Protein AF-A0A8K0HEP2-F1 (afdb_monomer)

Foldseek 3Di:
DDDDDPPPPPDPDDDPVLLVQLLVQLLVLLQVQQLVLLLVCLVDPVSVVPWVVQLLVDLAFAQCSLVRTHVVCCCRNPVVSLVVSCVRSVDDPVSSVVNVVVQSVQSRQLRHQAPDVPDVLVVQAVQGVLLVSCCSPPVNVQASRGDDGYSVVRVVVVRHFDWDWDADPVGGTDIDTPDDDDDDDDDDDDDDDDPVLLVQLLVLLVVQLVVQLVVLVVVCVVDPVSVVPWVVQLVVPPAQALCSLVRTHVVSCCRRPVVSLVRSCVVSVHDPVSSVVNVVVVSVVSSVVRHDD

Structure (mmCIF, N/CA/C/O backbone):
data_AF-A0A8K0HEP2-F1
#
_entry.id   AF-A0A8K0HEP2-F1
#
loop_
_atom_site.group_PDB
_atom_site.id
_atom_site.type_symbol
_atom_site.label_atom_id
_atom_site.label_alt_id
_atom_site.label_comp_id
_atom_site.label_asym_id
_atom_site.label_entity_id
_atom_site.label_seq_id
_atom_site.pdbx_PDB_ins_code
_atom_site.Cartn_x
_atom_site.Cartn_y
_atom_site.Cartn_z
_atom_site.occupancy
_atom_site.B_iso_or_equiv
_atom_site.auth_seq_id
_atom_site.auth_comp_id
_atom_site.auth_asym_id
_atom_site.auth_atom_id
_atom_site.pdbx_PDB_model_num
ATOM 1 N N . MET A 1 1 ? -12.379 -7.341 46.029 1.00 44.91 1 MET A N 1
ATOM 2 C CA . MET A 1 1 ? -13.443 -8.068 45.300 1.00 44.91 1 MET A CA 1
ATOM 3 C C . MET A 1 1 ? -14.267 -7.040 44.536 1.00 44.91 1 MET A C 1
ATOM 5 O O . MET A 1 1 ? -14.683 -6.076 45.160 1.00 44.91 1 MET A O 1
ATOM 9 N N . GLY A 1 2 ? -14.431 -7.232 43.218 1.00 49.44 2 GLY A N 1
ATOM 10 C CA . GLY A 1 2 ? -15.043 -6.290 42.257 1.00 49.44 2 GLY A CA 1
ATOM 11 C C . GLY A 1 2 ? -14.043 -5.215 41.803 1.00 49.44 2 GLY A C 1
ATOM 12 O O . GLY A 1 2 ? -13.488 -4.532 42.648 1.00 49.44 2 GLY A O 1
ATOM 13 N N . THR A 1 3 ? -13.694 -5.039 40.527 1.00 42.75 3 THR A N 1
ATOM 14 C CA . THR A 1 3 ? -14.544 -5.050 39.331 1.00 42.75 3 THR A CA 1
ATOM 15 C C . THR A 1 3 ? -13.796 -5.626 38.115 1.00 42.75 3 THR A C 1
ATOM 17 O O . THR A 1 3 ? -12.888 -5.007 37.560 1.00 42.75 3 THR A O 1
ATOM 20 N N . GLY A 1 4 ? -14.191 -6.826 37.678 1.00 39.69 4 GLY A N 1
ATOM 21 C CA . GLY A 1 4 ? -13.931 -7.268 36.309 1.00 39.69 4 GLY A CA 1
ATOM 22 C C . GLY A 1 4 ? -14.764 -6.387 35.386 1.00 39.69 4 GLY A C 1
ATOM 23 O O . GLY A 1 4 ? -15.979 -6.329 35.534 1.00 39.69 4 GLY A O 1
ATOM 24 N N . ARG A 1 5 ? -14.114 -5.610 34.520 1.00 47.53 5 ARG A N 1
ATOM 25 C CA . ARG A 1 5 ? -14.810 -4.887 33.456 1.00 47.53 5 ARG A CA 1
ATOM 26 C C . ARG A 1 5 ? -15.070 -5.878 32.333 1.00 47.53 5 ARG A C 1
ATOM 28 O O . ARG A 1 5 ? -14.134 -6.279 31.646 1.00 47.53 5 ARG A O 1
ATOM 35 N N . ASP A 1 6 ? -16.335 -6.250 32.209 1.00 43.41 6 ASP A N 1
ATOM 36 C CA . ASP A 1 6 ? -16.915 -7.019 31.118 1.00 43.41 6 ASP A CA 1
ATOM 37 C C . ASP A 1 6 ? -16.569 -6.352 29.775 1.00 43.41 6 ASP A C 1
ATOM 39 O O . ASP A 1 6 ? -17.123 -5.317 29.409 1.00 43.41 6 ASP A O 1
ATOM 43 N N . TRP A 1 7 ? -15.592 -6.906 29.055 1.00 47.59 7 TRP A N 1
ATOM 44 C CA . TRP A 1 7 ? -15.301 -6.551 27.659 1.00 47.59 7 TRP A CA 1
ATOM 45 C C . TRP A 1 7 ? -15.924 -7.544 26.674 1.00 47.59 7 TRP A C 1
ATOM 47 O O . TRP A 1 7 ? -15.729 -7.424 25.464 1.00 47.59 7 TRP A O 1
ATOM 57 N N . GLU A 1 8 ? -16.732 -8.486 27.160 1.00 45.59 8 GLU A N 1
ATOM 58 C CA . GLU A 1 8 ? -17.668 -9.199 26.305 1.00 45.59 8 GLU A CA 1
ATOM 59 C C . GLU A 1 8 ? -18.686 -8.190 25.772 1.00 45.59 8 GLU A C 1
ATOM 61 O O . GLU A 1 8 ? -19.614 -7.767 26.457 1.00 45.59 8 GLU A O 1
ATOM 66 N N . GLN A 1 9 ? -18.484 -7.761 24.525 1.00 50.88 9 GLN A N 1
ATOM 67 C CA . GLN A 1 9 ? -19.507 -7.078 23.747 1.00 50.88 9 GLN A CA 1
ATOM 68 C C . GLN A 1 9 ? -20.706 -8.029 23.608 1.00 50.88 9 GLN A C 1
ATOM 70 O O . GLN A 1 9 ? -20.781 -8.825 22.678 1.00 50.88 9 GLN A O 1
ATOM 75 N N . THR A 1 10 ? -21.660 -7.932 24.533 1.00 47.34 10 THR A N 1
ATOM 76 C CA . THR A 1 10 ? -22.940 -8.661 24.560 1.00 47.34 10 THR A CA 1
ATOM 77 C C . THR A 1 10 ? -23.966 -8.085 23.572 1.00 47.34 10 THR A C 1
ATOM 79 O O . THR A 1 10 ? -25.175 -8.145 23.788 1.00 47.34 10 THR A O 1
ATOM 82 N N . GLY A 1 11 ? -23.494 -7.510 22.462 1.00 61.06 11 GLY A N 1
ATOM 83 C CA . GLY A 1 11 ? -24.345 -7.067 21.364 1.00 61.06 11 GLY A CA 1
ATOM 84 C C . GLY A 1 11 ? -24.719 -8.239 20.449 1.00 61.06 11 GLY A C 1
ATOM 85 O O . GLY A 1 11 ? -23.929 -9.177 20.301 1.00 61.06 11 GLY A O 1
ATOM 86 N N . PRO A 1 12 ? -25.898 -8.219 19.803 1.00 66.06 12 PRO A N 1
ATOM 87 C CA . PRO A 1 12 ? -26.220 -9.211 18.787 1.00 66.06 12 PRO A CA 1
ATOM 88 C C . PRO A 1 12 ? -25.148 -9.187 17.691 1.00 66.06 12 PRO A C 1
ATOM 90 O O . PRO A 1 12 ? -24.799 -8.122 17.178 1.00 66.06 12 PRO A O 1
ATOM 93 N N . LYS A 1 13 ? -24.618 -10.368 17.336 1.00 70.81 13 LYS A N 1
ATOM 94 C CA . LYS A 1 13 ? -23.671 -10.503 16.222 1.00 70.81 13 LYS A CA 1
ATOM 95 C C . LYS A 1 13 ? -24.290 -9.852 14.978 1.00 70.81 13 LYS A C 1
ATOM 97 O O . LYS A 1 13 ? -25.454 -10.145 14.682 1.00 70.81 13 LYS A O 1
ATOM 102 N N . PRO A 1 14 ? -23.557 -8.983 14.259 1.00 77.19 14 PRO A N 1
ATOM 103 C CA . PRO A 1 14 ? -24.098 -8.343 13.072 1.00 77.19 14 PRO A CA 1
ATOM 104 C C . PRO A 1 14 ? -24.527 -9.423 12.082 1.00 77.19 14 PRO A C 1
ATOM 106 O O . PRO A 1 14 ? -23.829 -10.421 11.885 1.00 77.19 14 PRO A O 1
ATOM 109 N N . SER A 1 15 ? -25.704 -9.244 11.484 1.00 90.19 15 SER A N 1
ATOM 110 C CA . SER A 1 15 ? -26.181 -10.191 10.479 1.00 90.19 15 SER A CA 1
ATOM 111 C C . SER A 1 15 ? -25.197 -10.246 9.307 1.00 90.19 15 SER A C 1
ATOM 113 O O . SER A 1 15 ? -24.557 -9.247 8.971 1.00 90.19 15 SER A O 1
ATOM 115 N N . LEU A 1 16 ? -25.102 -11.402 8.644 1.00 89.19 16 LEU A N 1
ATOM 116 C CA . LEU A 1 16 ? -24.233 -11.562 7.471 1.00 89.19 16 LEU A CA 1
ATOM 117 C C . LEU A 1 16 ? -24.542 -10.537 6.370 1.00 89.19 16 LEU A C 1
ATOM 119 O O . LEU A 1 16 ? -23.637 -10.113 5.663 1.00 89.19 16 LEU A O 1
ATOM 123 N N . ILE A 1 17 ? -25.800 -10.101 6.261 1.00 91.31 17 ILE A N 1
ATOM 124 C CA . ILE A 1 17 ? -26.225 -9.067 5.312 1.00 91.31 17 ILE A CA 1
ATOM 125 C C . ILE A 1 17 ? -25.608 -7.714 5.674 1.00 91.31 17 ILE A C 1
ATOM 127 O O . ILE A 1 17 ? -25.083 -7.036 4.796 1.00 91.31 17 ILE A O 1
ATOM 131 N N . VAL A 1 18 ? -25.623 -7.334 6.956 1.00 91.06 18 VAL A N 1
ATOM 132 C CA . VAL A 1 18 ? -24.988 -6.090 7.420 1.00 91.06 18 VAL A CA 1
ATOM 133 C C . VAL A 1 18 ? -23.491 -6.135 7.137 1.00 91.06 18 VAL A C 1
ATOM 135 O O . VAL A 1 18 ? -22.968 -5.207 6.532 1.00 91.06 18 VAL A O 1
ATOM 138 N N . VAL A 1 19 ? -22.817 -7.238 7.473 1.00 90.12 19 VAL A N 1
ATOM 139 C CA . VAL A 1 19 ? -21.382 -7.404 7.186 1.00 90.12 19 VAL A CA 1
ATOM 140 C C . VAL A 1 19 ? -21.102 -7.322 5.682 1.00 90.12 19 VAL A C 1
ATOM 142 O O . VAL A 1 19 ? -20.165 -6.642 5.271 1.00 90.12 19 VAL A O 1
ATOM 145 N N . ALA A 1 20 ? -21.927 -7.952 4.843 1.00 88.81 20 ALA A N 1
ATOM 146 C CA . ALA A 1 20 ? -21.781 -7.887 3.391 1.00 88.81 20 ALA A CA 1
ATOM 147 C C . ALA A 1 20 ? -21.954 -6.457 2.852 1.00 88.81 20 ALA A C 1
ATOM 149 O O . ALA A 1 20 ? -21.155 -6.016 2.027 1.00 88.81 20 ALA A O 1
ATOM 150 N N . ILE A 1 21 ? -22.948 -5.710 3.344 1.00 92.50 21 ILE A N 1
ATOM 151 C CA . ILE A 1 21 ? -23.149 -4.299 2.985 1.00 92.50 21 ILE A CA 1
ATOM 152 C C . ILE A 1 21 ? -21.937 -3.469 3.412 1.00 92.50 21 ILE A C 1
ATOM 154 O O . ILE A 1 21 ? -21.425 -2.697 2.608 1.00 92.50 21 ILE A O 1
ATOM 158 N N . GLN A 1 22 ? -21.431 -3.662 4.633 1.00 92.44 22 GLN A N 1
ATOM 159 C CA . GLN A 1 22 ? -20.239 -2.969 5.126 1.00 92.44 22 GLN A CA 1
ATOM 160 C C . GLN A 1 22 ? -19.020 -3.246 4.239 1.00 92.44 22 GLN A C 1
ATOM 162 O O . GLN A 1 22 ? -18.321 -2.302 3.874 1.00 92.44 22 GLN A O 1
ATOM 167 N N . PHE A 1 23 ? -18.814 -4.505 3.830 1.00 90.44 23 PHE A N 1
ATOM 168 C CA . PHE A 1 23 ? -17.766 -4.921 2.889 1.00 90.44 23 PHE A CA 1
ATOM 169 C C . PHE A 1 23 ? -17.897 -4.227 1.529 1.00 90.44 23 PHE A C 1
ATOM 171 O O . PHE A 1 23 ? -16.920 -3.700 1.001 1.00 90.44 23 PHE A O 1
ATOM 178 N N . VAL A 1 24 ? -19.102 -4.179 0.960 1.00 91.56 24 VAL A N 1
ATOM 179 C CA . VAL A 1 24 ? -19.332 -3.479 -0.311 1.00 91.56 24 VAL A CA 1
ATOM 180 C C . VAL A 1 24 ? -19.076 -1.980 -0.155 1.00 91.5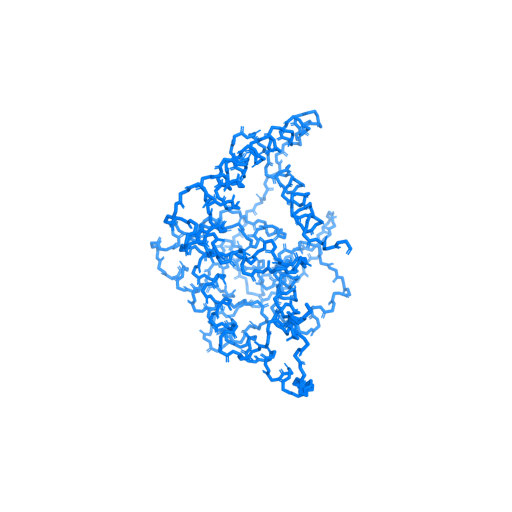6 24 VAL A C 1
ATOM 182 O O . VAL A 1 24 ? -18.378 -1.393 -0.981 1.00 91.56 24 VAL A O 1
ATOM 185 N N . THR A 1 25 ? -19.570 -1.362 0.918 1.00 92.75 25 THR A N 1
ATOM 186 C CA . THR A 1 25 ? -19.382 0.068 1.190 1.00 92.75 25 THR A CA 1
ATOM 187 C C . THR A 1 25 ? -17.904 0.423 1.296 1.00 92.75 25 THR A C 1
ATOM 189 O O . THR A 1 25 ? -17.445 1.324 0.594 1.00 92.75 25 THR A O 1
ATOM 192 N N . VAL A 1 26 ? -17.129 -0.304 2.106 1.00 91.88 26 VAL A N 1
ATOM 193 C CA . VAL A 1 26 ? -15.691 -0.037 2.253 1.00 91.88 26 VAL A CA 1
ATOM 194 C C . VAL A 1 26 ? -14.937 -0.252 0.941 1.00 91.88 26 VAL A C 1
ATOM 196 O O . VAL A 1 26 ? -14.075 0.559 0.610 1.00 91.88 26 VAL A O 1
ATOM 199 N N . MET A 1 27 ? -15.290 -1.276 0.149 1.00 92.81 27 MET A N 1
ATOM 200 C CA . MET A 1 27 ? -14.670 -1.497 -1.157 1.00 92.81 27 MET A CA 1
ATOM 201 C C . MET A 1 27 ? -14.934 -0.303 -2.064 1.00 92.81 27 MET A C 1
ATOM 203 O O . MET A 1 27 ? -13.997 0.209 -2.661 1.00 92.81 27 MET A O 1
ATOM 207 N N . MET A 1 28 ? -16.178 0.176 -2.133 1.00 94.12 28 MET A N 1
ATOM 208 C CA . MET A 1 28 ? -16.570 1.293 -2.994 1.00 94.12 28 MET A CA 1
ATOM 209 C C . MET A 1 28 ? -15.932 2.618 -2.572 1.00 94.12 28 MET A C 1
ATOM 211 O O . MET A 1 28 ? -15.430 3.348 -3.432 1.00 94.12 28 MET A O 1
ATOM 215 N N . VAL A 1 29 ? -15.911 2.928 -1.272 1.00 94.81 29 VAL A N 1
ATOM 216 C CA . VAL A 1 29 ? -15.270 4.145 -0.749 1.00 94.81 29 VAL A CA 1
ATOM 217 C C . VAL A 1 29 ? -13.769 4.105 -1.022 1.00 94.81 29 VAL A C 1
ATOM 219 O O . VAL A 1 29 ? -13.236 5.055 -1.603 1.00 94.81 29 VAL A O 1
ATOM 222 N N . LEU A 1 30 ? -13.106 2.989 -0.704 1.00 92.56 30 LEU A N 1
ATOM 223 C CA . LEU A 1 30 ? -11.668 2.845 -0.905 1.00 92.56 30 LEU A CA 1
ATOM 224 C C . LEU A 1 30 ? -11.311 2.928 -2.390 1.00 92.56 30 LEU A C 1
ATOM 226 O O . LEU A 1 30 ? -10.440 3.714 -2.751 1.00 92.56 30 LEU A O 1
ATOM 230 N N . ASN A 1 31 ? -12.025 2.211 -3.269 1.00 93.69 31 ASN A N 1
ATOM 231 C CA . ASN A 1 31 ? -11.793 2.265 -4.718 1.00 93.69 31 ASN A CA 1
ATOM 232 C C . ASN A 1 31 ? -11.964 3.677 -5.285 1.00 93.69 31 ASN A C 1
ATOM 234 O O . ASN A 1 31 ? -11.264 4.061 -6.222 1.00 93.69 31 ASN A O 1
ATOM 238 N N . THR A 1 32 ? -12.923 4.432 -4.749 1.00 95.38 32 THR A N 1
ATOM 239 C CA . THR A 1 32 ? -13.193 5.809 -5.169 1.00 95.38 32 THR A CA 1
ATOM 240 C C . THR A 1 32 ? -12.067 6.735 -4.739 1.00 95.38 32 THR A C 1
ATOM 242 O O . THR A 1 32 ? -11.498 7.429 -5.582 1.00 95.38 32 THR A O 1
ATOM 245 N N . TRP A 1 33 ? -11.690 6.703 -3.459 1.00 96.38 33 TRP A N 1
ATOM 246 C CA . TRP A 1 33 ? -10.596 7.518 -2.936 1.00 96.38 33 TRP A CA 1
ATOM 247 C C . TRP A 1 33 ? -9.284 7.251 -3.677 1.00 96.38 33 TRP A C 1
ATOM 249 O O . TRP A 1 33 ? -8.649 8.171 -4.197 1.00 96.38 33 TRP A O 1
ATOM 259 N N . GLN A 1 34 ? -8.925 5.972 -3.779 1.00 93.94 34 GLN A N 1
ATOM 260 C CA . GLN A 1 34 ? -7.721 5.493 -4.446 1.00 93.94 34 GLN A CA 1
ATOM 261 C C . GLN A 1 34 ? -7.663 5.961 -5.897 1.00 93.94 34 GLN A C 1
ATOM 263 O O . GLN A 1 34 ? -6.671 6.561 -6.295 1.00 93.94 34 GLN A O 1
ATOM 268 N N . TYR A 1 35 ? -8.739 5.780 -6.672 1.00 96.12 35 TYR A N 1
ATOM 269 C CA . TYR A 1 35 ? -8.772 6.206 -8.071 1.00 96.12 35 TYR A CA 1
ATOM 270 C C . TYR A 1 35 ? -8.501 7.707 -8.232 1.00 96.12 35 TYR A C 1
ATOM 272 O O . TYR A 1 35 ? -7.638 8.107 -9.018 1.00 96.12 35 TYR A O 1
ATOM 280 N N . PHE A 1 36 ? -9.234 8.555 -7.503 1.00 97.06 36 PHE A N 1
ATOM 281 C CA . PHE A 1 36 ? -9.127 10.003 -7.683 1.00 97.06 36 PHE A CA 1
ATOM 282 C C . PHE A 1 36 ? -7.783 10.539 -7.198 1.00 97.06 36 PHE A C 1
ATOM 284 O O . PHE A 1 36 ? -7.185 11.373 -7.884 1.00 97.06 36 PHE A O 1
ATOM 291 N N . MET A 1 37 ? -7.277 10.037 -6.070 1.00 96.44 37 MET A N 1
ATOM 292 C CA . MET A 1 37 ? -5.966 10.434 -5.566 1.00 96.44 37 MET A CA 1
ATOM 293 C C . MET A 1 37 ? -4.835 9.959 -6.473 1.00 96.44 37 MET A C 1
ATOM 295 O O . MET A 1 37 ? -3.961 10.753 -6.820 1.00 96.44 37 MET A O 1
ATOM 299 N N . HIS A 1 38 ? -4.887 8.711 -6.930 1.00 95.19 38 HIS A N 1
ATOM 300 C CA . HIS A 1 38 ? -3.899 8.155 -7.846 1.00 95.19 38 HIS A CA 1
ATOM 301 C C . HIS A 1 38 ? -3.867 8.937 -9.166 1.00 95.19 38 HIS A C 1
ATOM 303 O O . HIS A 1 38 ? -2.818 9.420 -9.604 1.00 95.19 38 HIS A O 1
ATOM 309 N N . ARG A 1 39 ? -5.040 9.204 -9.752 1.00 94.94 39 ARG A N 1
ATOM 310 C CA . ARG A 1 39 ? -5.154 10.038 -10.954 1.00 94.94 39 ARG A CA 1
ATOM 311 C C . ARG A 1 39 ? -4.650 11.462 -10.720 1.00 94.94 39 ARG A C 1
ATOM 313 O O . ARG A 1 39 ? -4.006 12.027 -11.604 1.00 94.94 39 ARG A O 1
ATOM 320 N N . LEU A 1 40 ? -4.917 12.062 -9.559 1.00 95.88 40 LEU A N 1
ATOM 321 C CA . LEU A 1 40 ? -4.433 13.402 -9.215 1.00 95.88 40 LEU A CA 1
ATOM 322 C C . LEU A 1 40 ? -2.900 13.455 -9.163 1.00 95.88 40 LEU A C 1
ATOM 324 O O . LEU A 1 40 ? -2.304 14.384 -9.722 1.00 95.88 40 LEU A O 1
ATOM 328 N N . LEU A 1 41 ? -2.275 12.456 -8.535 1.00 94.88 41 LEU A N 1
ATOM 329 C CA . LEU A 1 41 ? -0.822 12.334 -8.435 1.00 94.88 41 LEU A CA 1
ATOM 330 C C . LEU A 1 41 ? -0.157 12.228 -9.810 1.00 94.88 41 LEU A C 1
ATOM 332 O O . LEU A 1 41 ? 0.869 12.866 -10.034 1.00 94.88 41 LEU A O 1
ATOM 336 N N . HIS A 1 42 ? -0.770 11.513 -10.753 1.00 93.69 42 HIS A N 1
ATOM 337 C CA . HIS A 1 42 ? -0.309 11.475 -12.143 1.00 93.69 42 HIS A CA 1
ATOM 338 C C . HIS A 1 42 ? -0.580 12.760 -12.921 1.00 93.69 42 HIS A C 1
ATOM 340 O O . HIS A 1 42 ? 0.245 13.203 -13.722 1.00 93.69 42 HIS A O 1
ATOM 346 N N . HIS A 1 43 ? -1.751 13.361 -12.724 1.00 92.62 43 HIS A N 1
ATOM 347 C CA . HIS A 1 43 ? -2.196 14.485 -13.538 1.00 92.62 43 HIS A CA 1
ATOM 348 C C . HIS A 1 43 ? -1.417 15.770 -13.228 1.00 92.62 43 HIS A C 1
ATOM 350 O O . HIS A 1 43 ? -1.107 16.557 -14.128 1.00 92.62 43 HIS A O 1
ATOM 356 N N . LYS A 1 44 ? -1.068 16.006 -11.958 1.00 94.69 44 LYS A N 1
ATOM 357 C CA . LYS A 1 44 ? -0.286 17.180 -11.556 1.00 94.69 44 LYS A CA 1
ATOM 358 C C . LYS A 1 44 ? 1.206 16.874 -11.646 1.00 94.69 44 LYS A C 1
ATOM 360 O O . LYS A 1 44 ? 1.754 16.170 -10.807 1.00 94.69 44 LYS A O 1
ATOM 365 N N . LYS A 1 45 ? 1.895 17.513 -12.602 1.00 91.44 45 LYS A N 1
ATOM 366 C CA . LYS A 1 45 ? 3.350 17.359 -12.825 1.00 91.44 45 LYS A CA 1
ATOM 367 C C . LYS A 1 45 ? 4.187 17.477 -11.547 1.00 91.44 45 LYS A C 1
ATOM 369 O O . LYS A 1 45 ? 5.172 16.761 -11.409 1.00 91.44 45 LYS A O 1
ATOM 374 N N . PHE A 1 46 ? 3.821 18.388 -10.645 1.00 96.25 46 PHE A N 1
ATOM 375 C CA . PHE A 1 46 ? 4.517 18.564 -9.372 1.00 96.25 46 PHE A CA 1
ATOM 376 C C . PHE A 1 46 ? 4.392 17.326 -8.476 1.00 96.25 46 PHE A C 1
ATOM 378 O O . PHE A 1 46 ? 5.412 16.820 -8.015 1.00 96.25 46 PHE A O 1
ATOM 385 N N . LEU A 1 47 ? 3.170 16.819 -8.288 1.00 95.31 47 LEU A N 1
ATOM 386 C CA . LEU A 1 47 ? 2.903 15.638 -7.468 1.00 95.31 47 LEU A CA 1
ATOM 387 C C . LEU A 1 47 ? 3.555 14.396 -8.075 1.00 95.31 47 LEU A C 1
ATOM 389 O O . LEU A 1 47 ? 4.217 13.649 -7.363 1.00 95.31 47 LEU A O 1
ATOM 393 N N . TYR A 1 48 ? 3.478 14.234 -9.397 1.00 93.25 48 TYR A N 1
ATOM 394 C CA . TYR A 1 48 ? 4.161 13.134 -10.065 1.00 93.25 48 TYR A CA 1
ATOM 395 C C . TYR A 1 48 ? 5.669 13.192 -9.815 1.00 93.25 48 TYR A C 1
ATOM 397 O O . TYR A 1 48 ? 6.239 12.260 -9.269 1.00 93.25 48 TYR A O 1
ATOM 405 N N . LYS A 1 49 ? 6.332 14.305 -10.149 1.00 92.38 49 LYS A N 1
ATOM 406 C CA . LYS A 1 49 ? 7.800 14.389 -10.086 1.00 92.38 49 LYS A CA 1
ATOM 407 C C . LYS A 1 49 ? 8.378 14.226 -8.678 1.00 92.38 49 LYS A C 1
ATOM 409 O O . LYS A 1 49 ? 9.483 13.710 -8.558 1.00 92.38 49 LYS A O 1
ATOM 414 N N . HIS A 1 50 ? 7.669 14.679 -7.644 1.00 93.19 50 HIS A N 1
ATOM 415 C CA . HIS A 1 50 ? 8.216 14.746 -6.283 1.00 93.19 50 HIS A CA 1
ATOM 416 C C . HIS A 1 50 ? 7.635 13.710 -5.322 1.00 93.19 50 HIS A C 1
ATOM 418 O O . HIS A 1 50 ? 8.2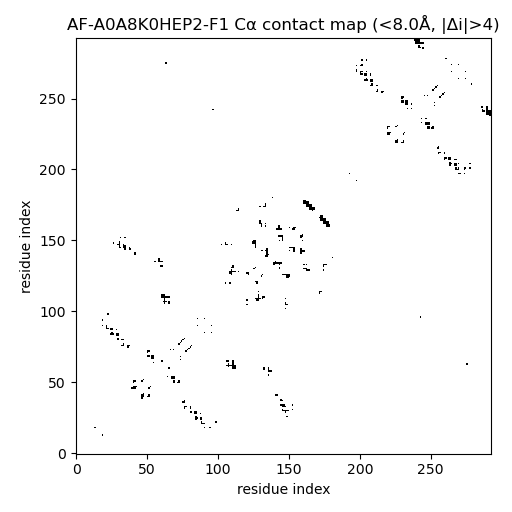19 13.492 -4.269 1.00 93.19 50 HIS A O 1
ATOM 424 N N . ILE A 1 51 ? 6.504 13.087 -5.652 1.00 92.94 51 ILE A N 1
ATOM 425 C CA . ILE A 1 51 ? 5.823 12.130 -4.772 1.00 92.94 51 ILE A CA 1
ATOM 426 C C . ILE A 1 51 ? 5.688 10.800 -5.514 1.00 92.94 51 ILE A C 1
ATOM 428 O O . ILE A 1 51 ? 6.347 9.825 -5.170 1.00 92.94 51 ILE A O 1
ATOM 432 N N . HIS A 1 52 ? 4.945 10.788 -6.616 1.00 92.81 52 HIS A N 1
ATOM 433 C CA . HIS A 1 52 ? 4.562 9.536 -7.269 1.00 92.81 52 HIS A CA 1
ATOM 434 C C . HIS A 1 52 ? 5.645 8.903 -8.153 1.00 92.81 52 HIS A C 1
ATOM 436 O O . HIS A 1 52 ? 5.635 7.710 -8.452 1.00 92.81 52 HIS A O 1
ATOM 442 N N . TYR A 1 53 ? 6.656 9.684 -8.530 1.00 89.19 53 TYR A N 1
ATOM 443 C CA . TYR A 1 53 ? 7.828 9.205 -9.251 1.00 89.19 53 TYR A CA 1
ATOM 444 C C . TYR A 1 53 ? 8.544 8.097 -8.477 1.00 89.19 53 TYR A C 1
ATOM 446 O O . TYR A 1 53 ? 9.076 7.178 -9.090 1.00 89.19 53 TYR A O 1
ATOM 454 N N . TYR A 1 54 ? 8.549 8.136 -7.140 1.00 85.94 54 TYR A N 1
ATOM 455 C CA . TYR A 1 54 ? 9.182 7.092 -6.334 1.00 85.94 54 TYR A CA 1
ATOM 456 C C . TYR A 1 54 ? 8.505 5.731 -6.511 1.00 85.94 54 TYR A C 1
ATOM 458 O O . TYR A 1 54 ? 9.212 4.725 -6.581 1.00 85.94 54 TYR A O 1
ATOM 466 N N . HIS A 1 55 ? 7.181 5.717 -6.664 1.00 85.31 55 HIS A N 1
ATOM 467 C CA . HIS A 1 55 ? 6.408 4.522 -6.980 1.00 85.31 55 HIS A CA 1
ATOM 468 C C . HIS A 1 55 ? 6.681 4.029 -8.417 1.00 85.31 55 HIS A C 1
ATOM 470 O O . HIS A 1 55 ? 6.927 2.840 -8.637 1.00 85.31 55 HIS A O 1
ATOM 476 N N . HIS A 1 56 ? 6.768 4.948 -9.388 1.00 83.94 56 HIS A N 1
ATOM 477 C CA . HIS A 1 56 ? 6.987 4.636 -10.813 1.00 83.94 56 HIS A CA 1
ATOM 478 C C . HIS A 1 56 ? 8.446 4.469 -11.265 1.00 83.94 56 HIS A C 1
ATOM 480 O O . HIS A 1 56 ? 8.689 4.016 -12.382 1.00 83.94 56 HIS A O 1
ATOM 486 N N . ARG A 1 57 ? 9.449 4.823 -10.449 1.00 78.88 57 ARG A N 1
ATOM 487 C CA . ARG A 1 57 ? 10.874 4.735 -10.847 1.00 78.88 57 ARG A CA 1
ATOM 488 C C . ARG A 1 57 ? 11.352 3.305 -11.036 1.00 78.88 57 ARG A C 1
ATOM 490 O O . ARG A 1 57 ? 12.323 3.046 -11.740 1.00 78.88 57 ARG A O 1
ATOM 497 N N . LEU A 1 58 ? 10.724 2.375 -10.333 1.00 67.75 58 LEU A N 1
ATOM 498 C CA . LEU A 1 58 ? 10.920 0.965 -10.589 1.00 67.75 58 LEU A CA 1
ATOM 499 C C . LEU A 1 58 ? 9.969 0.638 -11.758 1.00 67.75 58 LEU A C 1
ATOM 501 O O . LEU A 1 58 ? 8.828 1.066 -11.731 1.00 67.75 58 LEU A O 1
ATOM 505 N N . VAL A 1 59 ? 10.330 -0.184 -12.745 1.00 60.03 59 VAL A N 1
ATOM 506 C CA . VAL A 1 59 ? 9.389 -0.569 -13.840 1.00 60.03 59 VAL A CA 1
ATOM 507 C C . VAL A 1 59 ? 8.812 -1.985 -13.654 1.00 60.03 59 VAL A C 1
ATOM 509 O O . VAL A 1 59 ? 7.729 -2.294 -14.124 1.00 60.03 59 VAL A O 1
ATOM 512 N N . VAL A 1 60 ? 9.472 -2.827 -12.854 1.00 56.81 60 VAL A N 1
ATOM 513 C CA . VAL A 1 60 ? 9.039 -4.199 -12.517 1.00 56.81 60 VAL A CA 1
ATOM 514 C C . VAL A 1 60 ? 8.191 -4.271 -11.241 1.00 56.81 60 VAL A C 1
ATOM 516 O O . VAL A 1 60 ? 8.757 -4.108 -10.151 1.00 56.81 60 VAL A O 1
ATOM 519 N N . PRO A 1 61 ? 6.863 -4.477 -11.304 1.00 53.94 61 PRO A N 1
ATOM 520 C CA . PRO A 1 61 ? 6.047 -4.774 -10.125 1.00 53.94 61 PRO A CA 1
ATOM 521 C C . PRO A 1 61 ? 6.490 -6.066 -9.428 1.00 53.94 61 PRO A C 1
ATOM 523 O O . PRO A 1 61 ? 6.715 -7.083 -10.073 1.00 53.94 61 PRO A O 1
ATOM 526 N N . TYR A 1 62 ? 6.677 -6.003 -8.111 1.00 59.16 62 TYR A N 1
ATOM 527 C CA . TYR A 1 62 ? 6.810 -7.147 -7.199 1.00 59.16 62 TYR A CA 1
ATOM 528 C C . TYR A 1 62 ? 6.136 -6.749 -5.875 1.00 59.16 62 TYR A C 1
ATOM 530 O O . TYR A 1 62 ? 6.068 -5.558 -5.587 1.00 59.16 62 TYR A O 1
ATOM 538 N N . ALA A 1 63 ? 5.658 -7.700 -5.070 1.00 51.00 63 ALA A N 1
ATOM 539 C CA . ALA A 1 63 ? 4.773 -7.470 -3.914 1.00 51.00 63 ALA A CA 1
ATOM 540 C C . ALA A 1 63 ? 5.112 -6.251 -3.019 1.00 51.00 63 ALA A C 1
ATOM 542 O O . ALA A 1 63 ? 4.246 -5.433 -2.738 1.00 51.00 63 ALA A O 1
ATOM 543 N N . PHE A 1 64 ? 6.380 -6.067 -2.630 1.00 53.38 64 PHE A N 1
ATOM 544 C CA . PHE A 1 64 ? 6.808 -4.951 -1.766 1.00 53.38 64 PHE A CA 1
ATOM 545 C C . PHE A 1 64 ? 6.799 -3.575 -2.439 1.00 53.38 64 PHE A C 1
ATOM 547 O O . PHE A 1 64 ? 6.835 -2.557 -1.752 1.00 53.38 64 PHE A O 1
ATOM 554 N N . ARG A 1 65 ? 6.732 -3.512 -3.775 1.00 60.28 65 ARG A N 1
ATOM 555 C CA . ARG A 1 65 ? 6.533 -2.247 -4.492 1.00 60.28 65 ARG A CA 1
ATOM 556 C C . ARG A 1 65 ? 5.232 -1.574 -4.090 1.00 60.28 65 ARG A C 1
ATOM 558 O O . ARG A 1 65 ? 5.183 -0.350 -4.109 1.00 60.28 65 ARG A O 1
ATOM 565 N N . ALA A 1 66 ? 4.205 -2.353 -3.769 1.00 59.50 66 ALA A N 1
ATOM 566 C CA . ALA A 1 66 ? 2.905 -1.802 -3.438 1.00 59.50 66 ALA A CA 1
ATOM 567 C C . ALA A 1 66 ? 2.981 -0.753 -2.313 1.00 59.50 66 ALA A C 1
ATOM 569 O O . ALA A 1 66 ? 2.245 0.221 -2.342 1.00 59.50 66 ALA A O 1
ATOM 570 N N . LEU A 1 67 ? 3.950 -0.916 -1.404 1.00 66.69 67 LEU A N 1
ATOM 571 C CA . LEU A 1 67 ? 4.238 -0.013 -0.285 1.00 66.69 67 LEU A CA 1
ATOM 572 C C . LEU A 1 67 ? 5.485 0.861 -0.522 1.00 66.69 67 LEU A C 1
ATOM 574 O O . LEU A 1 67 ? 5.886 1.658 0.321 1.00 66.69 67 LEU A O 1
ATOM 578 N N . TYR A 1 68 ? 6.152 0.699 -1.666 1.00 72.38 68 TYR A N 1
ATOM 579 C CA . TYR A 1 68 ? 7.307 1.499 -2.048 1.00 72.38 68 TYR A CA 1
ATOM 580 C C . TYR A 1 68 ? 6.839 2.790 -2.702 1.00 72.38 68 TYR A C 1
ATOM 582 O O . TYR A 1 68 ? 6.762 2.920 -3.927 1.00 72.38 68 TYR A O 1
ATOM 590 N N . ASN A 1 69 ? 6.524 3.754 -1.857 1.00 80.75 69 ASN A N 1
ATOM 591 C CA . ASN A 1 69 ? 6.044 5.053 -2.267 1.00 80.75 69 ASN A CA 1
ATOM 592 C C . ASN A 1 69 ? 6.686 6.154 -1.414 1.00 80.75 69 ASN A C 1
ATOM 594 O O . ASN A 1 69 ? 7.412 5.904 -0.448 1.00 80.75 69 ASN A O 1
ATOM 598 N N . HIS A 1 70 ? 6.516 7.401 -1.838 1.00 87.25 70 HIS A N 1
ATOM 599 C CA . HIS A 1 70 ? 6.931 8.531 -1.015 1.00 87.25 70 HIS A CA 1
ATOM 600 C C . HIS A 1 70 ? 6.056 8.570 0.256 1.00 87.25 70 HIS A C 1
ATOM 602 O O . HIS A 1 70 ? 4.857 8.352 0.134 1.00 87.25 70 HIS A O 1
ATOM 608 N N . PRO A 1 71 ? 6.556 8.929 1.455 1.00 85.38 71 PRO A N 1
ATOM 609 C CA . PRO A 1 71 ? 5.741 8.892 2.680 1.00 85.38 71 PRO A CA 1
ATOM 610 C C . PRO A 1 71 ? 4.422 9.680 2.595 1.00 85.38 71 PRO A C 1
ATOM 612 O O . PRO A 1 71 ? 3.396 9.253 3.112 1.00 85.38 71 PRO A O 1
ATOM 615 N N . LEU A 1 72 ? 4.423 10.822 1.892 1.00 88.12 72 LEU A N 1
ATOM 616 C CA . LEU A 1 72 ? 3.190 11.580 1.620 1.00 88.12 72 LEU A CA 1
ATOM 617 C C . LEU A 1 72 ? 2.201 10.835 0.717 1.00 88.12 72 LEU A C 1
ATOM 619 O O . LEU A 1 72 ? 1.003 11.054 0.828 1.00 88.12 72 LEU A O 1
ATOM 623 N N . GLU A 1 73 ? 2.683 9.989 -0.184 1.00 87.44 73 GLU A N 1
ATOM 624 C CA . GLU A 1 73 ? 1.836 9.128 -1.002 1.00 87.44 73 GLU A CA 1
ATOM 625 C C . GLU A 1 73 ? 1.144 8.076 -0.142 1.00 87.44 73 GLU A C 1
ATOM 627 O O . GLU A 1 73 ? -0.081 8.000 -0.181 1.00 87.44 73 GLU A O 1
ATOM 632 N N . GLY A 1 74 ? 1.902 7.356 0.694 1.00 85.81 74 GLY A N 1
ATOM 633 C CA . GLY A 1 74 ? 1.350 6.410 1.664 1.00 85.81 74 GLY A CA 1
ATOM 634 C C . GLY A 1 74 ? 0.336 7.078 2.596 1.00 85.81 74 GLY A C 1
ATOM 635 O O . GLY A 1 74 ? -0.776 6.585 2.763 1.00 85.81 74 GLY A O 1
ATOM 636 N N . LEU A 1 75 ? 0.638 8.276 3.108 1.00 87.62 75 LEU A N 1
ATOM 637 C CA . LEU A 1 75 ? -0.308 9.043 3.923 1.00 87.62 75 LEU A CA 1
ATOM 638 C C . LEU A 1 75 ? -1.602 9.378 3.159 1.00 87.62 75 LEU A C 1
ATOM 640 O O . LEU A 1 75 ? -2.701 9.143 3.661 1.00 87.62 75 LEU A O 1
ATOM 644 N N . LEU A 1 76 ? -1.484 9.958 1.961 1.00 90.00 76 LEU A N 1
ATOM 645 C CA . LEU A 1 76 ? -2.632 10.452 1.195 1.00 90.00 76 LEU A CA 1
ATOM 646 C C . LEU A 1 76 ? -3.499 9.322 0.646 1.00 90.00 76 LEU A C 1
ATOM 648 O O . LEU A 1 76 ? -4.725 9.413 0.676 1.00 90.00 76 LEU A O 1
ATOM 652 N N . ILE A 1 77 ? -2.870 8.283 0.109 1.00 90.06 77 ILE A N 1
ATOM 653 C CA . ILE A 1 77 ? -3.558 7.197 -0.574 1.00 90.06 77 ILE A CA 1
ATOM 654 C C . ILE A 1 77 ? -3.957 6.101 0.418 1.00 90.06 77 ILE A C 1
ATOM 656 O O . ILE A 1 77 ? -5.128 5.721 0.458 1.00 90.06 77 ILE A O 1
ATOM 660 N N . GLU A 1 78 ? -3.019 5.607 1.225 1.00 84.69 78 GLU A N 1
ATOM 661 C CA . GLU A 1 78 ? -3.243 4.441 2.086 1.00 84.69 78 GLU A CA 1
ATOM 662 C C . GLU A 1 78 ? -3.873 4.841 3.419 1.00 84.69 78 GLU A C 1
ATOM 664 O O . GLU A 1 78 ? -4.959 4.369 3.747 1.00 84.69 78 GLU A O 1
ATOM 669 N N . THR A 1 79 ? -3.243 5.746 4.176 1.00 86.75 79 THR A N 1
ATOM 670 C CA . THR A 1 79 ? -3.700 6.078 5.535 1.00 86.75 79 THR A CA 1
ATOM 671 C C . THR A 1 79 ? -5.034 6.816 5.522 1.00 86.75 79 THR A C 1
ATOM 673 O O . THR A 1 79 ? -5.984 6.379 6.171 1.00 86.75 79 THR A O 1
ATOM 676 N N . ILE A 1 80 ? -5.139 7.921 4.777 1.00 90.75 80 ILE A N 1
ATOM 677 C CA . ILE A 1 80 ? -6.386 8.699 4.716 1.00 90.75 80 ILE A CA 1
ATOM 678 C C . ILE A 1 80 ? -7.479 7.897 4.004 1.00 90.75 80 ILE A C 1
ATOM 680 O O . ILE A 1 80 ? -8.616 7.879 4.471 1.00 90.75 80 ILE A O 1
ATOM 684 N N . GLY A 1 81 ? -7.139 7.187 2.924 1.00 88.25 81 GLY A N 1
ATOM 685 C CA . GLY A 1 81 ? -8.091 6.343 2.202 1.00 88.25 81 GLY A CA 1
ATOM 686 C C . GLY A 1 81 ? -8.644 5.212 3.065 1.00 88.25 81 GLY A C 1
ATOM 687 O O . GLY A 1 81 ? -9.860 5.020 3.124 1.00 88.25 81 GLY A O 1
ATOM 688 N N . GLY A 1 82 ? -7.773 4.500 3.781 1.00 86.50 82 GLY A N 1
ATOM 689 C CA . GLY A 1 82 ? -8.153 3.443 4.716 1.00 86.50 82 GLY A CA 1
ATOM 690 C C . GLY A 1 82 ? -8.992 3.971 5.878 1.00 86.50 82 GLY A C 1
ATOM 691 O O . GLY A 1 82 ? -10.068 3.437 6.139 1.00 86.50 82 GLY A O 1
ATOM 692 N N . ALA A 1 83 ? -8.562 5.063 6.518 1.00 85.38 83 ALA A N 1
ATOM 693 C CA . ALA A 1 83 ? -9.294 5.681 7.624 1.00 85.38 83 ALA A CA 1
ATOM 694 C C . ALA A 1 83 ? -10.690 6.159 7.200 1.00 85.38 83 ALA A C 1
ATOM 696 O O . ALA A 1 83 ? -11.673 5.864 7.877 1.00 85.38 83 ALA A O 1
ATOM 697 N N . LEU A 1 84 ? -10.800 6.846 6.058 1.00 89.62 84 LEU A N 1
ATOM 698 C CA . LEU A 1 84 ? -12.084 7.303 5.527 1.00 89.62 84 LEU A CA 1
ATOM 699 C C . LEU A 1 84 ? -13.014 6.123 5.219 1.00 89.62 84 LEU A C 1
ATOM 701 O O . LEU A 1 84 ? -14.192 6.157 5.567 1.00 89.62 84 LEU A O 1
ATOM 705 N N . SER A 1 85 ? -12.480 5.067 4.604 1.00 89.69 85 SER A N 1
ATOM 706 C CA . SER A 1 85 ? -13.258 3.875 4.250 1.00 89.69 85 SER A CA 1
ATOM 707 C C . SER A 1 85 ? -13.735 3.121 5.489 1.00 89.69 85 SER A C 1
ATOM 709 O O . SER A 1 85 ? -14.887 2.698 5.537 1.00 89.69 85 SER A O 1
ATOM 711 N N . PHE A 1 86 ? -12.888 3.010 6.516 1.00 86.94 86 PHE A N 1
ATOM 712 C CA . PHE A 1 86 ? -13.265 2.448 7.810 1.00 86.94 86 PHE A CA 1
ATOM 713 C C . PHE A 1 86 ? -14.410 3.245 8.446 1.00 86.94 86 PHE A C 1
ATOM 715 O O . PHE A 1 86 ? -15.456 2.670 8.742 1.00 86.94 86 PHE A O 1
ATOM 722 N N . LEU A 1 87 ? -14.256 4.568 8.573 1.00 89.00 87 LEU A N 1
ATOM 723 C CA . LEU A 1 87 ? -15.248 5.435 9.215 1.00 89.00 87 LEU A CA 1
ATOM 724 C C . LEU A 1 87 ? -16.604 5.413 8.498 1.00 89.00 87 LEU A C 1
ATOM 726 O O . LEU A 1 87 ? -17.634 5.307 9.154 1.00 89.00 87 LEU A O 1
ATOM 730 N N . LEU A 1 88 ? -16.612 5.481 7.164 1.00 89.62 88 LEU A N 1
ATOM 731 C CA . LEU A 1 88 ? -17.849 5.531 6.374 1.00 89.62 88 LEU A CA 1
ATOM 732 C C . LEU A 1 88 ? -18.546 4.177 6.221 1.00 89.62 88 LEU A C 1
ATOM 734 O O . LEU A 1 88 ? -19.724 4.126 5.881 1.00 89.62 88 LEU A O 1
ATOM 738 N N . SER A 1 89 ? -17.828 3.079 6.434 1.00 88.81 89 SER A N 1
ATOM 739 C CA . SER A 1 89 ? -18.420 1.741 6.389 1.00 88.81 89 SER A CA 1
ATOM 740 C C . SER A 1 89 ? -19.124 1.342 7.683 1.00 88.81 89 SER A C 1
ATOM 742 O O . SER A 1 89 ? -19.819 0.331 7.686 1.00 88.81 89 SER A O 1
ATOM 744 N N . GLU A 1 90 ? -18.913 2.088 8.775 1.00 89.44 90 GLU A N 1
ATOM 745 C CA . GLU A 1 90 ? -19.448 1.791 10.114 1.00 89.44 90 GLU A CA 1
ATOM 746 C C . GLU A 1 90 ? -19.148 0.357 10.593 1.00 89.44 90 GLU A C 1
ATOM 748 O O . GLU A 1 90 ? -19.863 -0.221 11.414 1.00 89.44 90 GLU A O 1
ATOM 753 N N . MET A 1 91 ? -18.087 -0.251 10.060 1.00 83.19 91 MET A N 1
ATOM 754 C CA . MET A 1 91 ? -17.689 -1.602 10.422 1.00 83.19 91 MET A CA 1
ATOM 755 C C . MET A 1 91 ? -17.123 -1.642 11.840 1.00 83.19 91 MET A C 1
ATOM 757 O O . MET A 1 91 ? -16.434 -0.722 12.290 1.00 83.19 91 MET A O 1
ATOM 761 N N . SER A 1 92 ? -17.371 -2.742 12.548 1.00 81.62 92 SER A N 1
ATOM 762 C CA . SER A 1 92 ? -16.724 -2.949 13.840 1.00 81.62 92 SER A CA 1
ATOM 763 C C . SER A 1 92 ? -15.213 -3.161 13.653 1.00 81.62 92 SER A C 1
ATOM 765 O O . SER A 1 92 ? -14.782 -3.601 12.581 1.00 81.62 92 SER A O 1
ATOM 767 N N . PRO A 1 93 ? -14.388 -2.923 14.690 1.00 78.12 93 PRO A N 1
ATOM 768 C CA . PRO A 1 93 ? -12.956 -3.220 14.633 1.00 78.12 93 PRO A CA 1
ATOM 769 C C . PRO A 1 93 ? -12.648 -4.670 14.229 1.00 78.12 93 PRO A C 1
ATOM 771 O O . PRO A 1 93 ? -11.673 -4.939 13.543 1.00 78.12 93 PRO A O 1
ATOM 774 N N . GLN A 1 94 ? -13.498 -5.627 14.609 1.00 75.88 94 GLN A N 1
ATOM 775 C CA . GLN A 1 94 ? -13.314 -7.028 14.228 1.00 75.88 94 GLN A CA 1
ATOM 776 C C . GLN A 1 94 ? -13.551 -7.244 12.729 1.00 75.88 94 GLN A C 1
ATOM 778 O O . GLN A 1 94 ? -12.745 -7.893 12.068 1.00 75.88 94 GLN A O 1
ATOM 783 N N . VAL A 1 95 ? -14.628 -6.678 12.174 1.00 79.50 95 VAL A N 1
ATOM 784 C CA . VAL A 1 95 ? -14.934 -6.759 10.735 1.00 79.50 95 VAL A CA 1
ATOM 785 C C . VAL A 1 95 ? -13.855 -6.045 9.913 1.00 79.50 95 VAL A C 1
ATOM 787 O O . VAL A 1 95 ? -13.459 -6.541 8.855 1.00 79.50 95 VAL A O 1
ATOM 790 N N . SER A 1 96 ? -13.321 -4.929 10.420 1.00 78.56 96 SER A N 1
ATOM 791 C CA . SER A 1 96 ? -12.260 -4.180 9.745 1.00 78.56 96 SER A CA 1
ATOM 792 C C . SER A 1 96 ? -10.952 -4.941 9.650 1.00 78.56 96 SER A C 1
ATOM 794 O O . SER A 1 96 ? -10.318 -4.903 8.598 1.00 78.56 96 SER A O 1
ATOM 796 N N . ILE A 1 97 ? -10.583 -5.700 10.682 1.00 76.44 97 ILE A N 1
ATOM 797 C CA . ILE A 1 97 ? -9.399 -6.563 10.643 1.00 76.44 97 ILE A CA 1
ATOM 798 C C . ILE A 1 97 ? -9.490 -7.542 9.471 1.00 76.44 97 ILE A C 1
ATOM 800 O O . ILE A 1 97 ? -8.550 -7.636 8.677 1.00 76.44 97 ILE A O 1
ATOM 804 N N . PHE A 1 98 ? -10.625 -8.230 9.312 1.00 79.00 98 PHE A N 1
ATOM 805 C CA . PHE A 1 98 ? -10.821 -9.146 8.186 1.00 79.00 98 PHE A CA 1
ATOM 806 C C . PHE A 1 98 ? -10.738 -8.419 6.845 1.00 79.00 98 PHE A C 1
ATOM 808 O O . PHE A 1 98 ? -10.053 -8.884 5.932 1.00 79.00 98 PHE A O 1
ATOM 815 N N . PHE A 1 99 ? -11.393 -7.264 6.732 1.00 84.56 99 PHE A N 1
ATOM 816 C CA . PHE A 1 99 ? -11.408 -6.500 5.492 1.00 84.56 99 PHE A CA 1
ATOM 817 C C . PHE A 1 99 ? -10.020 -5.979 5.091 1.00 84.56 99 PHE A C 1
ATOM 819 O O . PHE A 1 99 ? -9.592 -6.172 3.954 1.00 84.56 99 PHE A O 1
ATOM 826 N N . PHE A 1 100 ? -9.291 -5.339 6.004 1.00 80.94 100 PHE A N 1
ATOM 827 C CA . PHE A 1 100 ? -7.972 -4.785 5.697 1.00 80.94 100 PHE A CA 1
ATOM 828 C C . PHE A 1 100 ? -6.920 -5.880 5.503 1.00 80.94 100 PHE A C 1
ATOM 830 O O . PHE A 1 100 ? -6.044 -5.720 4.659 1.00 80.94 100 PHE A O 1
ATOM 837 N N . SER A 1 101 ? -7.048 -7.031 6.175 1.00 79.12 101 SER A N 1
ATOM 838 C CA . SER A 1 101 ? -6.214 -8.209 5.883 1.00 79.12 101 SER A CA 1
ATOM 839 C C . SER A 1 101 ? -6.424 -8.691 4.450 1.00 79.12 101 SER A C 1
ATOM 841 O O . SER A 1 101 ? -5.466 -8.882 3.701 1.00 79.12 101 SER A O 1
ATOM 843 N N . PHE A 1 102 ? -7.688 -8.823 4.044 1.00 83.06 102 PHE A N 1
ATOM 844 C CA . PHE A 1 102 ? -8.053 -9.145 2.671 1.00 83.06 102 PHE A CA 1
ATOM 845 C C . PHE A 1 102 ? -7.515 -8.101 1.677 1.00 83.06 102 PHE A C 1
ATOM 847 O O . PHE A 1 102 ? -6.946 -8.469 0.650 1.00 83.06 102 PHE A O 1
ATOM 854 N N . GLY A 1 103 ? -7.623 -6.811 2.004 1.00 82.62 103 GLY A N 1
ATOM 855 C CA . GLY A 1 103 ? -7.085 -5.709 1.206 1.00 82.62 103 GLY A CA 1
ATOM 856 C C . GLY A 1 103 ? -5.567 -5.778 1.025 1.00 82.62 103 GLY A C 1
ATOM 857 O O . GLY A 1 103 ? -5.085 -5.601 -0.089 1.00 82.62 103 GLY A O 1
ATOM 858 N N . THR A 1 104 ? -4.814 -6.105 2.077 1.00 79.94 104 THR A N 1
ATOM 859 C CA . THR A 1 104 ? -3.354 -6.284 2.008 1.00 79.94 104 THR A CA 1
ATOM 860 C C . THR A 1 104 ? -2.968 -7.468 1.129 1.00 79.94 104 THR A C 1
ATOM 862 O O . THR A 1 104 ? -2.063 -7.353 0.303 1.00 79.94 104 THR A O 1
ATOM 865 N N . ILE A 1 105 ? -3.669 -8.600 1.257 1.00 80.38 105 ILE A N 1
ATOM 866 C CA . ILE A 1 105 ? -3.441 -9.762 0.386 1.00 80.38 105 ILE A CA 1
ATOM 867 C C . ILE A 1 105 ? -3.709 -9.377 -1.070 1.00 80.38 105 ILE A C 1
ATOM 869 O O . ILE A 1 105 ? -2.894 -9.671 -1.941 1.00 80.38 105 ILE A O 1
ATOM 873 N N . LYS A 1 106 ? -4.810 -8.664 -1.328 1.00 83.00 106 LYS A N 1
ATOM 874 C CA . LYS A 1 106 ? -5.164 -8.192 -2.667 1.00 83.00 106 LYS A CA 1
ATOM 875 C C . LYS A 1 106 ? -4.128 -7.221 -3.239 1.00 83.00 106 LYS A C 1
ATOM 877 O O . LYS A 1 106 ? -3.749 -7.336 -4.397 1.00 83.00 106 LYS A O 1
ATOM 882 N N . LEU A 1 107 ? -3.624 -6.304 -2.419 1.00 80.75 107 LEU A N 1
ATOM 883 C CA . LEU A 1 107 ? -2.570 -5.368 -2.798 1.00 80.75 107 LEU A CA 1
ATOM 884 C C . LEU A 1 107 ? -1.289 -6.105 -3.223 1.00 80.75 107 LEU A C 1
ATOM 886 O O . LEU A 1 107 ? -0.674 -5.762 -4.235 1.00 80.75 107 LEU A O 1
ATOM 890 N N . VAL A 1 108 ? -0.901 -7.126 -2.455 1.00 77.19 108 VAL A N 1
ATOM 891 C CA . VAL A 1 108 ? 0.236 -7.997 -2.775 1.00 77.19 108 VAL A CA 1
ATOM 892 C C . VAL A 1 108 ? -0.010 -8.747 -4.080 1.00 77.19 108 VAL A C 1
ATOM 894 O O . VAL A 1 108 ? 0.883 -8.771 -4.926 1.00 77.19 108 VAL A O 1
ATOM 897 N N . ASP A 1 109 ? -1.205 -9.309 -4.261 1.00 79.69 109 ASP A N 1
ATOM 898 C CA . ASP A 1 109 ? -1.623 -10.028 -5.467 1.00 79.69 109 ASP A CA 1
ATOM 899 C C . ASP A 1 109 ? -1.485 -9.169 -6.734 1.00 79.69 109 ASP A C 1
ATOM 901 O O . ASP A 1 109 ? -0.855 -9.583 -7.708 1.00 79.69 109 ASP A O 1
ATOM 905 N N . ASP A 1 110 ? -1.930 -7.910 -6.673 1.00 75.44 110 ASP A N 1
ATOM 906 C CA . ASP A 1 110 ? -1.844 -6.938 -7.776 1.00 75.44 110 ASP A CA 1
ATOM 907 C C . ASP A 1 110 ? -0.410 -6.562 -8.171 1.00 75.44 110 ASP A C 1
ATOM 909 O O . ASP A 1 110 ? -0.173 -5.936 -9.207 1.00 75.44 110 ASP A O 1
ATOM 913 N N . HIS A 1 111 ? 0.568 -6.933 -7.348 1.00 72.19 111 HIS A N 1
ATOM 914 C CA . HIS A 1 111 ? 1.974 -6.615 -7.550 1.00 72.19 111 HIS A CA 1
ATOM 915 C C . HIS A 1 111 ? 2.861 -7.856 -7.617 1.00 72.19 111 HIS A C 1
ATOM 917 O O . HIS A 1 111 ? 4.046 -7.732 -7.921 1.00 72.19 111 HIS A O 1
ATOM 923 N N . TYR A 1 112 ? 2.345 -9.055 -7.349 1.00 69.00 112 TYR A N 1
ATOM 924 C CA . TYR A 1 112 ? 3.131 -10.280 -7.310 1.00 69.00 112 TYR A CA 1
ATOM 925 C C . TYR A 1 112 ? 3.280 -10.884 -8.709 1.00 69.00 112 TYR A C 1
ATOM 927 O O . TYR A 1 112 ? 2.344 -11.414 -9.284 1.00 69.00 112 TYR A O 1
ATOM 935 N N . ARG A 1 113 ? 4.494 -10.842 -9.273 1.00 62.19 113 ARG A N 1
ATOM 936 C CA . ARG A 1 113 ? 4.789 -11.198 -10.678 1.00 62.19 113 ARG A CA 1
ATOM 937 C C . ARG A 1 113 ? 4.581 -12.658 -11.097 1.00 62.19 113 ARG A C 1
ATOM 939 O O . ARG A 1 113 ? 4.857 -13.001 -12.249 1.00 62.19 113 ARG A O 1
ATOM 946 N N . LEU A 1 114 ? 4.144 -13.526 -10.195 1.00 63.12 114 LEU A N 1
ATOM 947 C CA . LEU A 1 114 ? 3.858 -14.918 -10.515 1.00 63.12 114 LEU A CA 1
ATOM 948 C C . LEU A 1 114 ? 2.369 -15.043 -10.817 1.00 63.12 114 LEU A C 1
ATOM 950 O O . LEU A 1 114 ? 1.536 -15.060 -9.920 1.00 63.12 114 LEU A O 1
ATOM 954 N N . TRP A 1 115 ? 2.050 -15.131 -12.109 1.00 65.56 115 TRP A N 1
ATOM 955 C CA . TRP A 1 115 ? 0.696 -15.418 -12.567 1.00 65.56 115 TRP A CA 1
ATOM 956 C C . TRP A 1 115 ? 0.314 -16.847 -12.170 1.00 65.56 115 TRP A C 1
ATOM 958 O O . TRP A 1 115 ? 0.678 -17.815 -12.846 1.00 65.56 115 TRP A O 1
ATOM 968 N N . LEU A 1 116 ? -0.394 -16.979 -11.052 1.00 64.56 116 LEU A N 1
ATOM 969 C CA . LEU A 1 116 ? -0.964 -18.243 -10.605 1.00 64.56 116 LEU A CA 1
ATOM 970 C C . LEU A 1 116 ? -2.239 -18.508 -11.412 1.00 64.56 116 LEU A C 1
ATOM 972 O O . LEU A 1 116 ? -3.183 -17.722 -11.373 1.00 64.56 116 LEU A O 1
ATOM 976 N N . HIS A 1 117 ? -2.240 -19.604 -12.176 1.00 56.97 117 HIS A N 1
ATOM 977 C CA . HIS A 1 117 ? -3.334 -19.965 -13.084 1.00 56.97 117 HIS A CA 1
ATOM 978 C C . HIS A 1 117 ? -4.686 -20.086 -12.357 1.00 56.97 117 HIS A C 1
ATOM 980 O O . HIS A 1 117 ? -5.701 -19.662 -12.900 1.00 56.97 117 HIS A O 1
ATOM 986 N N . ASP A 1 118 ? -4.671 -20.557 -11.105 1.00 65.44 118 ASP A N 1
ATOM 987 C CA . ASP A 1 118 ? -5.870 -20.833 -10.302 1.00 65.44 118 ASP A CA 1
ATOM 988 C C . ASP A 1 118 ? -6.056 -19.831 -9.149 1.00 65.44 118 ASP A C 1
ATOM 990 O O . ASP A 1 118 ? -6.566 -20.167 -8.081 1.00 65.44 118 ASP A O 1
ATOM 994 N N . ASN A 1 119 ? -5.610 -18.586 -9.337 1.00 71.69 119 ASN A N 1
ATOM 995 C CA . ASN A 1 119 ? -5.773 -17.541 -8.334 1.00 71.69 119 ASN A CA 1
ATOM 996 C C . ASN A 1 119 ? -7.252 -17.114 -8.201 1.00 71.69 119 ASN A C 1
ATOM 998 O O . ASN A 1 119 ? -7.786 -16.506 -9.136 1.00 71.69 119 ASN A O 1
ATOM 1002 N N . PRO A 1 120 ? -7.920 -17.342 -7.051 1.00 71.44 120 PRO A N 1
ATOM 1003 C CA . PRO A 1 120 ? -9.325 -16.979 -6.883 1.00 71.44 120 PRO A CA 1
ATOM 1004 C C . PRO A 1 120 ? -9.564 -15.469 -7.012 1.00 71.44 120 PRO A C 1
ATOM 1006 O O . PRO A 1 120 ? -10.635 -15.061 -7.461 1.00 71.44 120 PRO A O 1
ATOM 1009 N N . PHE A 1 121 ? -8.576 -14.622 -6.701 1.00 75.12 121 PHE A N 1
ATOM 1010 C CA . PHE A 1 121 ? -8.713 -13.172 -6.852 1.00 75.12 121 PHE A CA 1
ATOM 1011 C C . PHE A 1 121 ? -8.968 -12.754 -8.299 1.00 75.12 121 PHE A C 1
ATOM 1013 O O . PHE A 1 121 ? -9.773 -11.858 -8.535 1.00 75.12 121 PHE A O 1
ATOM 1020 N N . HIS A 1 122 ? -8.367 -13.441 -9.273 1.00 77.19 122 HIS A N 1
ATOM 1021 C CA . HIS A 1 122 ? -8.545 -13.126 -10.691 1.00 77.19 122 HIS A CA 1
ATOM 1022 C C . HIS A 1 122 ? -9.952 -13.464 -11.210 1.00 77.19 122 HIS A C 1
ATOM 1024 O O . HIS A 1 122 ? -10.364 -12.935 -12.242 1.00 77.19 122 HIS A O 1
ATOM 1030 N N . ILE A 1 123 ? -10.693 -14.324 -10.501 1.00 71.75 123 ILE A N 1
ATOM 1031 C CA . ILE A 1 123 ? -12.084 -14.668 -10.824 1.00 71.75 123 ILE A CA 1
ATOM 1032 C C . ILE A 1 123 ? -13.019 -13.539 -10.380 1.00 71.75 123 ILE A C 1
ATOM 1034 O O . ILE A 1 123 ? -13.923 -13.149 -11.116 1.00 71.75 123 ILE A O 1
ATOM 1038 N N . PHE A 1 124 ? -12.793 -13.003 -9.179 1.00 74.88 124 PHE A N 1
ATOM 1039 C CA . PHE A 1 124 ? -13.676 -12.007 -8.568 1.00 74.88 124 PHE A CA 1
ATOM 1040 C C . PHE A 1 124 ? -13.294 -10.560 -8.899 1.00 74.88 124 PHE A C 1
ATOM 1042 O O . PHE A 1 124 ? -14.162 -9.685 -8.899 1.00 74.88 124 PHE A O 1
ATOM 1049 N N . PHE A 1 125 ? -12.023 -10.292 -9.212 1.00 83.75 125 PHE A N 1
ATOM 1050 C CA . PHE A 1 125 ? -11.506 -8.946 -9.444 1.00 83.75 125 PHE A CA 1
ATOM 1051 C C . PHE A 1 125 ? -10.785 -8.850 -10.785 1.00 83.75 125 PHE A C 1
ATOM 1053 O O . PHE A 1 125 ? -9.742 -9.452 -11.029 1.00 83.75 125 PHE A O 1
ATOM 1060 N N . THR A 1 126 ? -11.331 -8.009 -11.663 1.00 80.12 126 THR A N 1
ATOM 1061 C CA . THR A 1 126 ? -10.678 -7.655 -12.931 1.00 80.12 126 THR A CA 1
ATOM 1062 C C . THR A 1 126 ? -9.539 -6.657 -12.736 1.00 80.12 126 THR A C 1
ATOM 1064 O O . THR A 1 126 ? -8.740 -6.455 -13.646 1.00 80.12 126 THR A O 1
ATOM 1067 N N . ASN A 1 127 ? -9.500 -5.990 -11.578 1.00 86.31 127 ASN A N 1
ATOM 1068 C CA . ASN A 1 127 ? -8.326 -5.269 -11.115 1.00 86.31 127 ASN A CA 1
ATOM 1069 C C . ASN A 1 127 ? -7.343 -6.318 -10.595 1.00 86.31 127 ASN A C 1
ATOM 1071 O O . ASN A 1 127 ? -7.638 -6.970 -9.598 1.00 86.31 127 ASN A O 1
ATOM 1075 N N . ASN A 1 128 ? -6.269 -6.556 -11.335 1.00 84.50 128 ASN A N 1
ATOM 1076 C CA . ASN A 1 128 ? -5.305 -7.612 -11.056 1.00 84.50 128 ASN A CA 1
ATOM 1077 C C . ASN A 1 128 ? -3.903 -7.182 -11.503 1.00 84.50 128 ASN A C 1
ATOM 1079 O O . ASN A 1 128 ? -3.721 -6.110 -12.094 1.00 84.50 128 ASN A O 1
ATOM 1083 N N . LEU A 1 129 ? -2.926 -8.068 -11.302 1.00 81.75 129 LEU A N 1
ATOM 1084 C CA . LEU A 1 129 ? -1.539 -7.860 -11.713 1.00 81.75 129 LEU A CA 1
ATOM 1085 C C . LEU A 1 129 ? -1.392 -7.366 -13.156 1.00 81.75 129 LEU A C 1
ATOM 1087 O O . LEU A 1 129 ? -0.620 -6.450 -13.405 1.00 81.75 129 LEU A O 1
ATOM 1091 N N . ALA A 1 130 ? -2.093 -7.967 -14.119 1.00 82.75 130 ALA A N 1
ATOM 1092 C CA . ALA A 1 130 ? 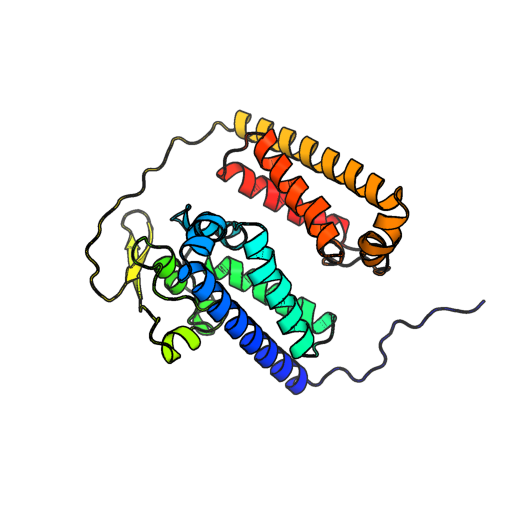-1.941 -7.612 -15.530 1.00 82.75 130 ALA A CA 1
ATOM 1093 C C . ALA A 1 130 ? -2.458 -6.190 -15.799 1.00 82.75 130 ALA A C 1
ATOM 1095 O O . ALA A 1 130 ? -1.798 -5.373 -16.445 1.00 82.75 130 ALA A O 1
ATOM 1096 N N . TYR A 1 131 ? -3.627 -5.872 -15.245 1.00 87.94 131 TYR A N 1
ATOM 1097 C CA . TYR A 1 131 ? -4.204 -4.535 -15.318 1.00 87.94 131 TYR A CA 1
ATOM 1098 C C . TYR A 1 131 ? -3.240 -3.466 -14.773 1.00 87.94 131 TYR A C 1
ATOM 1100 O O . TYR A 1 131 ? -3.035 -2.432 -15.421 1.00 87.94 131 TYR A O 1
ATOM 1108 N N . HIS A 1 132 ? -2.617 -3.743 -13.626 1.00 87.81 132 HIS A N 1
ATOM 1109 C CA . HIS A 1 132 ? -1.714 -2.815 -12.953 1.00 87.81 132 HIS A CA 1
ATOM 1110 C C . HIS A 1 132 ? -0.303 -2.778 -13.576 1.00 87.81 132 HIS A C 1
ATOM 1112 O O . HIS A 1 132 ? 0.299 -1.715 -13.698 1.00 87.81 132 HIS A O 1
ATOM 1118 N N . ASP A 1 133 ? 0.223 -3.900 -14.073 1.00 86.12 133 ASP A N 1
ATOM 1119 C CA . ASP A 1 133 ? 1.512 -3.956 -14.782 1.00 86.12 133 ASP A CA 1
ATOM 1120 C C . ASP A 1 133 ? 1.479 -3.100 -16.055 1.00 86.12 133 ASP A C 1
ATOM 1122 O O . ASP A 1 133 ? 2.443 -2.387 -16.325 1.00 86.12 133 ASP A O 1
ATOM 1126 N N . VAL A 1 134 ? 0.350 -3.061 -16.781 1.00 87.31 134 VAL A N 1
ATOM 1127 C CA . VAL A 1 134 ? 0.190 -2.129 -17.913 1.00 87.31 134 VAL A CA 1
ATOM 1128 C C . VAL A 1 134 ? 0.319 -0.679 -17.473 1.00 87.31 134 VAL A C 1
ATOM 1130 O O . VAL A 1 134 ? 0.969 0.081 -18.178 1.00 87.31 134 VAL A O 1
ATOM 1133 N N . HIS A 1 135 ? -0.241 -0.288 -16.328 1.00 90.50 135 HIS A N 1
ATOM 1134 C CA . HIS A 1 135 ? -0.127 1.077 -15.808 1.00 90.50 135 HIS A CA 1
ATOM 1135 C C . HIS A 1 135 ? 1.333 1.481 -15.521 1.00 90.50 135 HIS A C 1
ATOM 1137 O O . HIS A 1 135 ? 1.754 2.595 -15.840 1.00 90.50 135 HIS A O 1
ATOM 1143 N N . HIS A 1 136 ? 2.127 0.550 -14.984 1.00 86.06 136 HIS A N 1
ATOM 1144 C CA . HIS A 1 136 ? 3.543 0.760 -14.651 1.00 86.06 136 HIS A CA 1
ATOM 1145 C C . HIS A 1 136 ? 4.485 0.805 -15.855 1.00 86.06 136 HIS A C 1
ATOM 1147 O O . HIS A 1 136 ? 5.627 1.257 -15.732 1.00 86.06 136 HIS A O 1
ATOM 1153 N N . GLN A 1 137 ? 4.035 0.369 -17.030 1.00 83.88 137 GLN A N 1
ATOM 1154 C CA . GLN A 1 137 ? 4.812 0.491 -18.261 1.00 83.88 137 GLN A CA 1
ATOM 1155 C C . GLN A 1 137 ? 4.955 1.968 -18.663 1.00 83.88 137 GLN A C 1
ATOM 1157 O O . GLN A 1 137 ? 4.097 2.801 -18.377 1.00 83.88 137 GLN A O 1
ATOM 1162 N N . LEU A 1 138 ? 6.033 2.313 -19.375 1.00 76.88 138 LEU A N 1
ATOM 1163 C CA . LEU A 1 138 ? 6.375 3.707 -19.718 1.00 76.88 138 LEU A CA 1
ATOM 1164 C C . LEU A 1 138 ? 5.221 4.485 -20.381 1.00 76.88 138 LEU A C 1
ATOM 1166 O O . LEU A 1 138 ? 5.033 5.675 -20.134 1.00 76.88 138 LEU A O 1
ATOM 1170 N N . TYR A 1 139 ? 4.424 3.804 -21.202 1.00 73.62 139 TYR A N 1
ATOM 1171 C CA . TYR A 1 139 ? 3.258 4.366 -21.887 1.00 73.62 139 TYR A CA 1
ATOM 1172 C C . TYR A 1 139 ? 1.943 4.247 -21.095 1.00 73.62 139 TYR A C 1
ATOM 1174 O O . TYR A 1 139 ? 0.946 4.868 -21.465 1.00 73.62 139 TYR A O 1
ATOM 1182 N N . GLY A 1 140 ? 1.930 3.452 -20.026 1.00 79.12 140 GLY A N 1
ATOM 1183 C CA . GLY A 1 140 ? 0.764 3.110 -19.216 1.00 79.12 140 GLY A CA 1
ATOM 1184 C C . GLY A 1 140 ? 0.353 4.150 -18.186 1.00 79.12 140 GLY A C 1
ATOM 1185 O O . GLY A 1 140 ? -0.797 4.159 -17.765 1.00 79.12 140 GLY A O 1
ATOM 1186 N N . THR A 1 141 ? 1.245 5.088 -17.860 1.00 83.81 141 THR A N 1
ATOM 1187 C CA . THR A 1 141 ? 1.079 6.123 -16.815 1.00 83.81 141 THR A CA 1
ATOM 1188 C C . THR A 1 141 ? -0.121 7.070 -16.996 1.00 83.81 141 THR A C 1
ATOM 1190 O O . THR A 1 141 ? -0.361 7.946 -16.166 1.00 83.81 141 THR A O 1
ATOM 1193 N N . LYS A 1 142 ? -0.875 6.935 -18.094 1.00 88.31 142 LYS A N 1
ATOM 1194 C CA . LYS A 1 142 ? -2.093 7.702 -18.407 1.00 88.31 142 LYS A CA 1
ATOM 1195 C C . LYS A 1 142 ? -3.389 6.896 -18.254 1.00 88.31 142 LYS A C 1
ATOM 1197 O O . LYS A 1 142 ? -4.462 7.456 -18.481 1.00 88.31 142 LYS A O 1
ATOM 1202 N N . TYR A 1 143 ? -3.297 5.615 -17.920 1.00 91.81 143 TYR A N 1
ATOM 1203 C CA . TYR A 1 143 ? -4.409 4.669 -17.928 1.00 91.81 143 TYR A CA 1
ATOM 1204 C C . TYR A 1 143 ? -4.396 3.792 -16.677 1.00 91.81 143 TYR A C 1
ATOM 1206 O O . TYR A 1 143 ? -3.360 3.672 -16.038 1.00 91.81 143 TYR A O 1
ATOM 1214 N N . ASN A 1 144 ? -5.511 3.126 -16.380 1.00 93.38 144 ASN A N 1
ATOM 1215 C CA . ASN A 1 144 ? -5.629 2.093 -15.345 1.00 93.38 144 ASN A CA 1
ATOM 1216 C C . ASN A 1 144 ? -5.315 2.575 -13.912 1.00 93.38 144 ASN A C 1
ATOM 1218 O O . ASN A 1 144 ? -4.563 1.932 -13.186 1.00 93.38 144 ASN A O 1
ATOM 1222 N N . PHE A 1 145 ? -5.910 3.688 -13.475 1.00 93.62 145 PHE A N 1
ATOM 1223 C CA . PHE A 1 145 ? -5.642 4.276 -12.149 1.00 93.62 145 PHE A CA 1
ATOM 1224 C C . PHE A 1 145 ? -6.374 3.592 -10.987 1.00 93.62 145 PHE A C 1
ATOM 1226 O O . PHE A 1 145 ? -6.013 3.778 -9.825 1.00 93.62 145 PHE A O 1
ATOM 1233 N N . SER A 1 146 ? -7.453 2.862 -11.262 1.00 93.19 146 SER A N 1
ATOM 1234 C CA . SER A 1 146 ? -8.287 2.259 -10.224 1.00 93.19 146 SER A CA 1
ATOM 1235 C C . SER A 1 146 ? -7.491 1.203 -9.481 1.00 93.19 146 SER A C 1
ATOM 1237 O O . SER A 1 146 ? -6.819 0.386 -10.098 1.00 93.19 146 SER A O 1
ATOM 1239 N N . GLN A 1 147 ? -7.640 1.185 -8.167 1.00 88.00 147 GLN A N 1
ATOM 1240 C CA . GLN A 1 147 ? -7.149 0.153 -7.263 1.00 88.00 147 GLN A CA 1
ATOM 1241 C C . GLN A 1 147 ? -7.982 0.223 -5.971 1.00 88.00 147 GLN A C 1
ATOM 1243 O O . GLN A 1 147 ? -8.572 1.274 -5.705 1.00 88.00 147 GLN A O 1
ATOM 1248 N N . PRO A 1 148 ? -8.095 -0.855 -5.179 1.00 85.56 148 PRO A N 1
ATOM 1249 C CA . PRO A 1 148 ? -7.520 -2.182 -5.410 1.00 85.56 148 PRO A CA 1
ATOM 1250 C C . PRO A 1 148 ? -8.518 -3.226 -5.956 1.00 85.56 148 PRO A C 1
ATOM 1252 O O . PRO A 1 148 ? -8.095 -4.298 -6.366 1.00 85.56 148 PRO A O 1
ATOM 1255 N N . PHE A 1 149 ? -9.836 -2.981 -5.987 1.00 89.88 149 PHE A N 1
ATOM 1256 C CA . PHE A 1 149 ? -10.823 -4.043 -6.276 1.00 89.88 149 PHE A CA 1
ATOM 1257 C C . PHE A 1 149 ? -11.412 -3.970 -7.685 1.00 89.88 149 PHE A C 1
ATOM 1259 O O . PHE A 1 149 ? -11.422 -4.952 -8.428 1.00 89.88 149 PHE A O 1
ATOM 1266 N N . PHE A 1 150 ? -11.908 -2.799 -8.077 1.00 92.00 150 PHE A N 1
ATOM 1267 C CA . PHE A 1 150 ? -12.660 -2.637 -9.323 1.00 92.00 150 PHE A CA 1
ATOM 1268 C C . PHE A 1 150 ? -11.927 -1.746 -10.320 1.00 92.00 150 PHE A C 1
ATOM 1270 O O . PHE A 1 150 ? -11.128 -0.898 -9.940 1.00 92.00 150 PHE A O 1
ATOM 1277 N N . VAL A 1 151 ? -12.242 -1.907 -11.606 1.00 92.06 151 VAL A N 1
ATOM 1278 C CA . VAL A 1 151 ? -11.778 -1.031 -12.709 1.00 92.06 151 VAL A CA 1
ATOM 1279 C C . VAL A 1 151 ? -12.858 -0.022 -13.132 1.00 92.06 151 VAL A C 1
ATOM 1281 O O . VAL A 1 151 ? -12.810 0.563 -14.213 1.00 92.06 151 VAL A O 1
ATOM 1284 N N . MET A 1 152 ? -13.895 0.119 -12.302 1.00 93.38 152 MET A N 1
ATOM 1285 C CA . MET A 1 152 ? -15.129 0.843 -12.604 1.00 93.38 152 MET A CA 1
ATOM 1286 C C . MET A 1 152 ? -14.861 2.300 -12.992 1.00 93.38 152 MET A C 1
ATOM 1288 O O . MET A 1 152 ? -15.347 2.748 -14.026 1.00 93.38 152 MET A O 1
ATOM 1292 N N . TRP A 1 153 ? -14.060 3.023 -12.207 1.00 94.06 153 TRP A N 1
ATOM 1293 C CA . TRP A 1 153 ? -13.781 4.435 -12.464 1.00 94.06 153 TRP A CA 1
ATOM 1294 C C . TRP A 1 153 ? -12.993 4.655 -13.754 1.00 94.06 153 TRP A C 1
ATOM 1296 O O . TRP A 1 153 ? -13.302 5.585 -14.496 1.00 94.06 153 TRP A O 1
ATOM 1306 N N . ASP A 1 154 ? -12.058 3.763 -14.091 1.00 92.88 154 ASP A N 1
ATOM 1307 C CA . ASP A 1 154 ? -11.369 3.814 -15.384 1.00 92.88 154 ASP A CA 1
ATOM 1308 C C . ASP A 1 154 ? -12.307 3.586 -16.567 1.00 92.88 154 ASP A C 1
ATOM 1310 O O . ASP A 1 154 ? -12.129 4.206 -17.616 1.00 92.88 154 ASP A O 1
ATOM 1314 N N . LYS A 1 155 ? -13.329 2.739 -16.411 1.00 90.25 155 LYS A N 1
ATOM 1315 C CA . LYS A 1 155 ? -14.361 2.549 -17.439 1.00 90.25 155 LYS A CA 1
ATOM 1316 C C . LYS A 1 155 ? -15.282 3.764 -17.548 1.00 90.25 155 LYS A C 1
ATOM 1318 O O . LYS A 1 155 ? -15.516 4.231 -18.657 1.00 90.25 155 LYS A O 1
ATOM 1323 N N . ILE A 1 156 ? -15.762 4.293 -16.420 1.00 91.81 156 ILE A N 1
ATOM 1324 C CA . ILE A 1 156 ? -16.666 5.457 -16.376 1.00 91.81 156 ILE A CA 1
ATOM 1325 C C . ILE A 1 156 ? -15.989 6.699 -16.964 1.00 91.81 156 ILE A C 1
ATOM 1327 O O . ILE A 1 156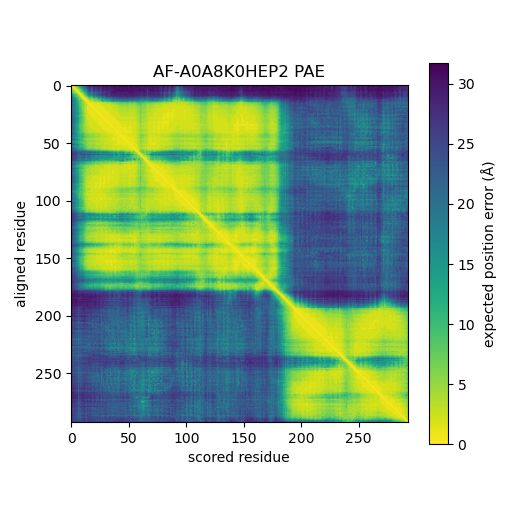 ? -16.606 7.445 -17.718 1.00 91.81 156 ILE A O 1
ATOM 1331 N N . LEU A 1 157 ? -14.717 6.925 -16.632 1.00 91.88 157 LEU A N 1
ATOM 1332 C CA . LEU A 1 157 ? -13.995 8.152 -16.978 1.00 91.88 157 LEU A CA 1
ATOM 1333 C C . LEU A 1 157 ? -13.063 7.991 -18.187 1.00 91.88 157 LEU A C 1
ATOM 1335 O O . LEU A 1 157 ? -12.281 8.897 -18.480 1.00 91.88 157 LEU A O 1
ATOM 1339 N N . GLY A 1 158 ? -13.143 6.856 -18.889 1.00 89.19 158 GLY A N 1
ATOM 1340 C CA . GLY A 1 158 ? -12.438 6.618 -20.150 1.00 89.19 158 GLY A CA 1
ATOM 1341 C C . GLY A 1 158 ? -10.918 6.459 -20.025 1.00 89.19 158 GLY A C 1
ATOM 1342 O O . GLY A 1 158 ? -10.201 6.685 -20.997 1.00 89.19 158 GLY A O 1
ATOM 1343 N N . THR A 1 159 ? -10.412 6.080 -18.850 1.00 92.12 159 THR A N 1
ATOM 1344 C CA . THR A 1 159 ? -8.979 5.849 -18.591 1.00 92.12 159 THR A CA 1
ATOM 1345 C C . THR A 1 159 ? -8.594 4.364 -18.580 1.00 92.12 159 THR A C 1
ATOM 1347 O O . THR A 1 159 ? -7.459 4.028 -18.269 1.00 92.12 159 THR A O 1
ATOM 1350 N N . HIS A 1 160 ? -9.495 3.462 -18.977 1.00 91.19 160 HIS A N 1
ATOM 1351 C CA . HIS A 1 160 ? -9.228 2.020 -19.039 1.00 91.19 160 HIS A CA 1
ATOM 1352 C C . HIS A 1 160 ? -8.425 1.604 -20.287 1.00 91.19 160 HIS A C 1
ATOM 1354 O O . HIS A 1 160 ? -8.855 1.823 -21.422 1.00 91.19 160 HIS A O 1
ATOM 1360 N N . MET A 1 161 ? -7.301 0.917 -20.078 1.00 88.38 161 MET A N 1
ATOM 1361 C CA . MET A 1 161 ? -6.479 0.269 -21.099 1.00 88.38 161 MET A CA 1
ATOM 1362 C C . MET A 1 161 ? -6.555 -1.261 -20.954 1.00 88.38 161 MET A C 1
ATOM 1364 O O . MET A 1 161 ? -6.048 -1.813 -19.973 1.00 88.38 161 MET A O 1
ATOM 1368 N N . PRO A 1 162 ? -7.156 -1.971 -21.924 1.00 86.19 162 PRO A N 1
ATOM 1369 C CA . PRO A 1 162 ? -7.239 -3.424 -21.885 1.00 86.19 162 PRO A CA 1
ATOM 1370 C C . PRO A 1 162 ? -5.886 -4.081 -22.197 1.00 86.19 162 PRO A C 1
ATOM 1372 O O . PRO A 1 162 ? -5.073 -3.545 -22.957 1.00 86.19 162 PRO A O 1
ATOM 1375 N N . CYS A 1 163 ? -5.663 -5.270 -21.637 1.00 84.12 163 CYS A N 1
ATOM 1376 C CA . CYS A 1 163 ? -4.388 -5.976 -21.701 1.00 84.12 163 CYS A CA 1
ATOM 1377 C C . CYS A 1 163 ? -4.542 -7.464 -22.047 1.00 84.12 163 CYS A C 1
ATOM 1379 O O . CYS A 1 163 ? -5.625 -8.036 -21.942 1.00 84.12 163 CYS A O 1
ATOM 1381 N N . SER A 1 164 ? -3.444 -8.077 -22.483 1.00 82.31 164 SER A N 1
ATOM 1382 C CA . SER A 1 164 ? -3.314 -9.504 -22.778 1.00 82.31 164 SER A CA 1
ATOM 1383 C C . SER A 1 164 ? -2.027 -10.053 -22.179 1.00 82.31 164 SER A C 1
ATOM 1385 O O . SER A 1 164 ? -1.026 -9.342 -22.080 1.00 82.31 164 SER A O 1
ATOM 1387 N N . LEU A 1 165 ? -2.041 -11.328 -21.801 1.00 81.12 165 LEU A N 1
ATOM 1388 C CA . LEU A 1 165 ? -0.864 -12.021 -21.294 1.00 81.12 165 LEU A CA 1
ATOM 1389 C C . LEU A 1 165 ? -0.204 -12.828 -22.401 1.00 81.12 165 LEU A C 1
ATOM 1391 O O . LEU A 1 165 ? -0.844 -13.648 -23.059 1.00 81.12 165 LEU A O 1
ATOM 1395 N N . LYS A 1 166 ? 1.102 -12.636 -22.569 1.00 79.81 166 LYS A N 1
ATOM 1396 C CA . LYS A 1 166 ? 1.928 -13.418 -23.484 1.00 79.81 166 LYS A CA 1
ATOM 1397 C C . LYS A 1 166 ? 2.911 -14.267 -22.690 1.00 79.81 166 LYS A C 1
ATOM 1399 O O . LYS A 1 166 ? 3.668 -13.749 -21.875 1.00 79.81 166 LYS A O 1
ATOM 1404 N N . LYS A 1 167 ? 2.927 -15.575 -22.943 1.00 75.31 167 LYS A N 1
ATOM 1405 C CA . LYS A 1 167 ? 3.906 -16.485 -22.338 1.00 75.31 167 LYS A CA 1
ATOM 1406 C C . LYS A 1 167 ? 5.305 -16.163 -22.868 1.00 75.31 167 LYS A C 1
ATOM 1408 O O . LYS A 1 167 ? 5.487 -16.016 -24.080 1.00 75.31 167 LYS A O 1
ATOM 1413 N N . ARG A 1 168 ? 6.283 -16.033 -21.973 1.00 72.06 168 ARG A N 1
ATOM 1414 C CA . ARG A 1 168 ? 7.675 -15.755 -22.350 1.00 72.06 168 ARG A CA 1
ATOM 1415 C C . ARG A 1 168 ? 8.435 -17.045 -22.654 1.00 72.06 168 ARG A C 1
ATOM 1417 O O . ARG A 1 168 ? 8.089 -18.117 -22.161 1.00 72.06 168 ARG A O 1
ATOM 1424 N N . THR A 1 169 ? 9.491 -16.930 -23.456 1.00 66.19 169 THR A N 1
ATOM 1425 C CA . THR A 1 169 ? 10.357 -18.054 -23.850 1.00 66.19 169 THR A CA 1
ATOM 1426 C C . THR A 1 169 ? 11.229 -18.572 -22.704 1.00 66.19 169 THR A C 1
ATOM 1428 O O . THR A 1 169 ? 11.614 -19.733 -22.722 1.00 66.19 169 THR A O 1
ATOM 1431 N N . ASP A 1 170 ? 11.521 -17.735 -21.706 1.00 68.19 170 ASP A N 1
ATOM 1432 C CA . ASP A 1 170 ? 12.283 -18.055 -20.489 1.00 68.19 170 ASP A CA 1
ATOM 1433 C C . ASP A 1 170 ? 11.396 -18.492 -19.304 1.00 68.19 170 ASP A C 1
ATOM 1435 O O . ASP A 1 170 ? 11.898 -18.707 -18.202 1.00 68.19 170 ASP A O 1
ATOM 1439 N N . GLY A 1 171 ? 10.085 -18.653 -19.529 1.00 64.38 171 GLY A N 1
ATOM 1440 C CA . GLY A 1 171 ? 9.091 -18.939 -18.492 1.00 64.38 171 GLY A CA 1
ATOM 1441 C C . GLY A 1 171 ? 8.396 -17.682 -17.949 1.00 64.38 171 GLY A C 1
ATOM 1442 O O . GLY A 1 171 ? 8.897 -16.565 -18.050 1.00 64.38 171 GLY A O 1
ATOM 1443 N N . GLY A 1 172 ? 7.197 -17.856 -17.384 1.00 69.75 172 GLY A N 1
ATOM 1444 C CA . GLY A 1 172 ? 6.356 -16.753 -16.897 1.00 69.75 172 GLY A CA 1
ATOM 1445 C C . GLY A 1 172 ? 5.557 -16.030 -17.991 1.00 69.75 172 GLY A C 1
ATOM 1446 O O . GLY A 1 172 ? 5.482 -16.477 -19.141 1.00 69.75 172 GLY A O 1
ATOM 1447 N N . PHE A 1 173 ? 4.933 -14.911 -17.616 1.00 73.19 173 PHE A N 1
ATOM 1448 C CA . PHE A 1 173 ? 4.059 -14.116 -18.481 1.00 73.19 173 PHE A CA 1
ATOM 1449 C C . PHE A 1 173 ? 4.526 -12.657 -18.558 1.00 73.19 173 PHE A C 1
ATOM 1451 O O . PHE A 1 173 ? 5.086 -12.114 -17.609 1.00 73.19 173 PHE A O 1
ATOM 1458 N N . GLU A 1 174 ? 4.309 -12.034 -19.712 1.00 79.00 174 GLU A N 1
ATOM 1459 C CA . GLU A 1 174 ? 4.480 -10.602 -19.955 1.00 79.00 174 GLU A CA 1
ATOM 1460 C C . GLU A 1 174 ? 3.117 -10.004 -20.302 1.00 79.00 174 GLU A C 1
ATOM 1462 O O . GLU A 1 174 ? 2.406 -10.540 -21.159 1.00 79.00 174 GLU A O 1
ATOM 1467 N N . THR A 1 175 ? 2.765 -8.884 -19.675 1.00 80.75 175 THR A N 1
ATOM 1468 C CA . THR A 1 175 ? 1.530 -8.174 -19.996 1.00 80.75 175 THR A CA 1
ATOM 1469 C C . THR A 1 175 ? 1.744 -7.210 -21.153 1.00 80.75 175 THR A C 1
ATOM 1471 O O . THR A 1 175 ? 2.690 -6.423 -21.152 1.00 80.75 175 THR A O 1
ATOM 1474 N N . ARG A 1 176 ? 0.848 -7.235 -22.141 1.00 80.31 176 ARG A N 1
ATOM 1475 C CA . ARG A 1 176 ? 0.858 -6.315 -23.283 1.00 80.31 176 ARG A CA 1
ATOM 1476 C C . ARG A 1 176 ? -0.486 -5.610 -23.432 1.00 80.31 176 ARG A C 1
ATOM 1478 O O . ARG A 1 176 ? -1.516 -6.286 -23.360 1.00 80.31 176 ARG A O 1
ATOM 1485 N N . PRO A 1 177 ? -0.514 -4.292 -23.678 1.00 80.25 177 PRO A N 1
ATOM 1486 C CA . PRO A 1 177 ? -1.745 -3.597 -24.030 1.00 80.25 177 PRO A CA 1
ATOM 1487 C C . PRO A 1 177 ? -2.309 -4.160 -25.342 1.00 80.25 177 PRO A C 1
ATOM 1489 O O . PRO A 1 177 ? -1.559 -4.523 -26.247 1.00 80.25 177 PRO A O 1
ATOM 1492 N N . LEU A 1 178 ? -3.637 -4.222 -25.453 1.00 74.19 178 LEU A N 1
ATOM 1493 C CA . LEU A 1 178 ? -4.314 -4.673 -26.680 1.00 74.19 178 LEU A CA 1
ATOM 1494 C C . LEU A 1 178 ? -4.356 -3.599 -27.780 1.00 74.19 178 LEU A C 1
ATOM 1496 O O . LEU A 1 178 ? -4.673 -3.909 -28.923 1.00 74.19 178 LEU A O 1
ATOM 1500 N N . LYS A 1 179 ? -4.035 -2.341 -27.456 1.00 64.19 179 LYS A N 1
ATOM 1501 C CA . LYS A 1 179 ? -3.795 -1.288 -28.450 1.00 64.19 179 LYS A CA 1
ATOM 1502 C C . LYS A 1 179 ? -2.297 -1.206 -28.727 1.00 64.19 179 LYS A C 1
ATOM 1504 O O . LYS A 1 179 ? -1.516 -1.100 -27.783 1.00 64.19 179 LYS A O 1
ATOM 1509 N N . GLU A 1 180 ? -1.904 -1.245 -30.001 1.00 49.47 180 GLU A N 1
ATOM 1510 C CA . GLU A 1 180 ? -0.510 -1.033 -30.394 1.00 49.47 180 GLU A CA 1
ATOM 1511 C C . GLU A 1 180 ? -0.038 0.340 -29.912 1.00 49.47 180 GLU A C 1
ATOM 1513 O O . GLU A 1 180 ? -0.565 1.379 -30.306 1.00 49.47 180 GLU A O 1
ATOM 1518 N N . VAL A 1 181 ? 0.974 0.334 -29.049 1.00 51.75 181 VAL A N 1
ATOM 1519 C CA . VAL A 1 181 ? 1.741 1.525 -28.703 1.00 51.75 181 VAL A CA 1
ATOM 1520 C C . VAL A 1 181 ? 3.197 1.210 -29.010 1.00 51.75 181 VAL A C 1
ATOM 1522 O O . VAL A 1 181 ? 3.797 0.299 -28.440 1.00 51.75 181 VAL A O 1
ATOM 1525 N N . THR A 1 182 ? 3.754 1.933 -29.976 1.00 42.41 182 THR A N 1
ATOM 1526 C CA . THR A 1 182 ? 5.137 1.788 -30.429 1.00 42.41 182 THR A CA 1
ATOM 1527 C C . THR A 1 182 ? 6.110 2.279 -29.358 1.00 42.41 182 THR A C 1
ATOM 1529 O O . THR A 1 182 ? 6.221 3.480 -29.121 1.00 42.41 182 THR A O 1
ATOM 1532 N N . GLY A 1 183 ? 6.844 1.352 -28.743 1.00 39.84 183 GLY A N 1
ATOM 1533 C CA . GLY A 1 183 ? 7.996 1.631 -27.883 1.00 39.84 183 GLY A CA 1
ATOM 1534 C C . GLY A 1 183 ? 8.615 0.332 -27.366 1.00 39.84 183 GLY A C 1
ATOM 1535 O O . GLY A 1 183 ? 7.931 -0.466 -26.731 1.00 39.84 183 GLY A O 1
ATOM 1536 N N . ARG A 1 184 ? 9.891 0.082 -27.681 1.00 39.53 184 ARG A N 1
ATOM 1537 C CA . ARG A 1 184 ? 10.675 -1.056 -27.173 1.00 39.53 184 ARG A CA 1
ATOM 1538 C C . ARG A 1 184 ? 11.730 -0.526 -26.216 1.00 39.53 184 ARG A C 1
ATOM 1540 O O . ARG A 1 184 ? 12.571 0.222 -26.683 1.00 39.53 184 ARG A O 1
ATOM 1547 N N . ASP A 1 185 ? 11.764 -1.042 -24.992 1.00 36.41 185 ASP A N 1
ATOM 1548 C CA . ASP A 1 185 ? 12.958 -1.034 -24.143 1.00 36.41 185 ASP A CA 1
ATOM 1549 C C . ASP A 1 185 ? 13.087 -2.390 -23.436 1.00 36.41 185 ASP A C 1
ATOM 1551 O O . ASP A 1 185 ? 12.112 -2.938 -22.923 1.00 36.41 185 ASP A O 1
ATOM 1555 N N . LYS A 1 186 ? 14.294 -2.967 -23.466 1.00 31.14 186 LYS A N 1
ATOM 1556 C CA . LYS A 1 186 ? 14.646 -4.211 -22.768 1.00 31.14 186 LYS A CA 1
ATOM 1557 C C . LYS A 1 186 ? 15.293 -3.873 -21.425 1.00 31.14 186 LYS A C 1
ATOM 1559 O O . LYS A 1 186 ? 16.163 -3.012 -21.356 1.00 31.14 186 LYS A O 1
ATOM 1564 N N . GLU A 1 187 ? 14.917 -4.605 -20.385 1.00 35.47 187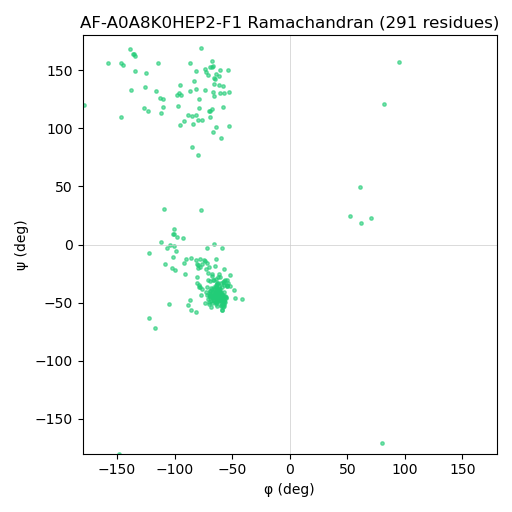 GLU A N 1
ATOM 1565 C CA . GLU A 1 187 ? 15.460 -4.465 -19.033 1.00 35.47 187 GLU A CA 1
ATOM 1566 C C . GLU A 1 187 ? 16.807 -5.205 -18.867 1.00 35.47 187 GLU A C 1
ATOM 1568 O O . GLU A 1 187 ? 16.938 -6.360 -19.277 1.00 35.47 187 GLU A O 1
ATOM 1573 N N . GLN A 1 188 ? 17.813 -4.553 -18.266 1.00 30.80 188 GLN A N 1
ATOM 1574 C CA . GLN A 1 188 ? 19.124 -5.144 -17.952 1.00 30.80 188 GLN A CA 1
ATOM 1575 C C . GLN A 1 188 ? 19.184 -5.649 -16.500 1.00 30.80 188 GLN A C 1
ATOM 1577 O O . GLN A 1 188 ? 18.891 -4.916 -15.557 1.00 30.80 188 GLN A O 1
ATOM 1582 N N . ILE A 1 189 ? 19.628 -6.896 -16.311 1.00 39.12 189 ILE A N 1
ATOM 1583 C CA . ILE A 1 189 ? 19.832 -7.530 -14.999 1.00 39.12 189 ILE A CA 1
ATOM 1584 C C . ILE A 1 189 ? 21.313 -7.408 -14.609 1.00 39.12 189 ILE A C 1
ATOM 1586 O O . ILE A 1 189 ? 22.180 -7.934 -15.301 1.00 39.12 189 ILE A O 1
ATOM 1590 N N . GLY A 1 190 ? 21.600 -6.730 -13.494 1.00 43.31 190 GLY A N 1
ATOM 1591 C CA . GLY A 1 190 ? 22.947 -6.633 -12.914 1.00 43.31 190 GLY A CA 1
ATOM 1592 C C . GLY A 1 190 ? 23.395 -7.894 -12.146 1.00 43.31 190 GLY A C 1
ATOM 1593 O O . GLY A 1 190 ? 22.576 -8.779 -11.876 1.00 43.31 190 GLY A O 1
ATOM 1594 N N . PRO A 1 191 ? 24.686 -7.986 -11.771 1.00 49.47 191 PRO A N 1
ATOM 1595 C CA . PRO A 1 191 ? 25.266 -9.165 -11.124 1.00 49.47 191 PRO A CA 1
ATOM 1596 C C . PRO A 1 191 ? 24.665 -9.449 -9.734 1.00 49.47 191 PRO A C 1
ATOM 1598 O O . PRO A 1 191 ? 24.292 -8.536 -8.995 1.00 49.47 191 PRO A O 1
ATOM 1601 N N . LYS A 1 192 ? 24.563 -10.737 -9.369 1.00 51.59 192 LYS A N 1
ATOM 1602 C CA . LYS A 1 192 ? 24.044 -11.190 -8.065 1.00 51.59 192 LYS A CA 1
ATOM 1603 C C . LYS A 1 192 ? 25.074 -10.915 -6.947 1.00 51.59 192 LYS A C 1
ATOM 1605 O O . LYS A 1 192 ? 26.240 -11.256 -7.136 1.00 51.59 192 LYS A O 1
ATOM 1610 N N . PRO A 1 193 ? 24.673 -10.343 -5.794 1.00 62.41 193 PRO A N 1
ATOM 1611 C CA . PRO A 1 193 ? 25.578 -10.109 -4.664 1.00 62.41 193 PRO A CA 1
ATOM 1612 C C . PRO A 1 193 ? 26.003 -11.425 -3.988 1.00 62.41 193 PRO A C 1
ATOM 1614 O O . PRO A 1 193 ? 25.266 -12.411 -4.026 1.00 62.41 193 PRO A O 1
ATOM 1617 N N . SER A 1 194 ? 27.186 -11.439 -3.361 1.00 83.19 194 SER A N 1
ATOM 1618 C CA . SER A 1 194 ? 27.697 -12.612 -2.638 1.00 83.19 194 SER A CA 1
ATOM 1619 C C . SER A 1 194 ? 26.947 -12.841 -1.320 1.00 83.19 194 SER A C 1
ATOM 1621 O O . SER A 1 194 ? 26.515 -11.899 -0.656 1.00 83.19 194 SER A O 1
ATOM 1623 N N . LEU A 1 195 ? 26.813 -14.106 -0.915 1.00 79.88 195 LEU A N 1
ATOM 1624 C CA . LEU A 1 195 ? 26.005 -14.519 0.242 1.00 79.88 195 LEU A CA 1
ATOM 1625 C C . LEU A 1 195 ? 26.533 -13.958 1.580 1.00 79.88 195 LEU A C 1
ATOM 1627 O O . LEU A 1 195 ? 25.755 -13.649 2.476 1.00 79.88 195 LEU A O 1
ATOM 1631 N N . ILE A 1 196 ? 27.849 -13.739 1.680 1.00 84.06 196 ILE A N 1
ATOM 1632 C CA . ILE A 1 196 ? 28.499 -13.114 2.844 1.00 84.06 196 ILE A CA 1
ATOM 1633 C C . ILE A 1 196 ? 28.110 -11.636 2.965 1.00 84.06 196 ILE A C 1
ATOM 1635 O O . ILE A 1 196 ? 27.778 -11.173 4.053 1.00 84.06 196 ILE A O 1
ATOM 1639 N N . VAL A 1 197 ? 28.099 -10.899 1.848 1.00 79.88 197 VAL A N 1
ATOM 1640 C CA . VAL A 1 197 ? 27.683 -9.488 1.839 1.00 79.88 197 VAL A CA 1
ATOM 1641 C C . VAL A 1 197 ? 26.215 -9.372 2.237 1.00 79.88 197 VAL A C 1
ATOM 1643 O O . VAL A 1 197 ? 25.872 -8.513 3.043 1.00 79.88 197 VAL A O 1
ATOM 1646 N N . VAL A 1 198 ? 25.364 -10.278 1.746 1.00 82.31 198 VAL A N 1
ATOM 1647 C CA . VAL A 1 198 ? 23.952 -10.356 2.152 1.00 82.31 198 VAL A CA 1
ATOM 1648 C C . VAL A 1 198 ? 23.821 -10.533 3.667 1.00 82.31 198 VAL A C 1
ATOM 1650 O O . VAL A 1 198 ? 23.069 -9.791 4.292 1.00 82.31 198 VAL A O 1
ATOM 1653 N N . ALA A 1 199 ? 24.567 -11.466 4.264 1.00 82.56 199 ALA A N 1
ATOM 1654 C CA . ALA A 1 199 ? 24.511 -11.727 5.701 1.00 82.56 199 ALA A CA 1
ATOM 1655 C C . ALA A 1 199 ? 24.967 -10.519 6.539 1.00 82.56 199 ALA A C 1
ATOM 1657 O O . ALA A 1 199 ? 24.276 -10.134 7.480 1.00 82.56 199 ALA A O 1
ATOM 1658 N N . ILE A 1 200 ? 26.080 -9.873 6.168 1.00 87.00 200 ILE A N 1
ATOM 1659 C CA . ILE A 1 200 ? 26.583 -8.673 6.862 1.00 87.00 200 ILE A CA 1
ATOM 1660 C C . ILE A 1 200 ? 25.559 -7.535 6.791 1.00 87.00 200 ILE A C 1
ATOM 1662 O O . ILE A 1 200 ? 25.259 -6.912 7.807 1.00 87.00 200 ILE A O 1
ATOM 1666 N N . GLN A 1 201 ? 24.993 -7.291 5.607 1.00 84.88 201 GLN A N 1
ATOM 1667 C CA . GLN A 1 201 ? 23.966 -6.267 5.397 1.00 84.88 201 GLN A CA 1
ATOM 1668 C C . GLN A 1 201 ? 22.718 -6.542 6.242 1.00 84.88 201 GLN A C 1
ATOM 1670 O O . GLN A 1 201 ? 22.173 -5.629 6.854 1.00 84.88 201 GLN A O 1
ATOM 1675 N N . PHE A 1 202 ? 22.290 -7.803 6.319 1.00 83.44 202 PHE A N 1
ATOM 1676 C CA . PHE A 1 202 ? 21.138 -8.214 7.118 1.00 83.44 202 PHE A CA 1
ATOM 1677 C C . PHE A 1 202 ? 21.373 -7.994 8.619 1.00 83.44 202 PHE A C 1
ATOM 1679 O O . PHE A 1 202 ? 20.511 -7.455 9.308 1.00 83.44 202 PHE A O 1
ATOM 1686 N N . VAL A 1 203 ? 22.556 -8.350 9.130 1.00 88.94 203 VAL A N 1
ATOM 1687 C CA . VAL A 1 203 ? 22.917 -8.134 10.541 1.00 88.94 203 VAL A CA 1
ATOM 1688 C C . VAL A 1 203 ? 23.034 -6.648 10.867 1.00 88.94 203 VAL A C 1
ATOM 1690 O O . VAL A 1 203 ? 22.463 -6.198 11.858 1.00 88.94 203 VAL A O 1
ATOM 1693 N N . ALA A 1 204 ? 23.706 -5.866 10.020 1.00 89.94 204 ALA A N 1
ATOM 1694 C CA . ALA A 1 204 ? 23.808 -4.418 10.198 1.00 89.94 204 ALA A CA 1
ATOM 1695 C C . ALA A 1 204 ? 22.421 -3.759 10.253 1.00 89.94 204 ALA A C 1
ATOM 1697 O O . ALA A 1 204 ? 22.167 -2.895 11.088 1.00 89.94 204 ALA A O 1
ATOM 1698 N N . ALA A 1 205 ? 21.502 -4.210 9.403 1.00 86.81 205 ALA A N 1
ATOM 1699 C CA . ALA A 1 205 ? 20.132 -3.728 9.371 1.00 86.81 205 ALA A CA 1
ATOM 1700 C C . ALA A 1 205 ? 19.336 -4.051 10.636 1.00 86.81 205 ALA A C 1
ATOM 1702 O O . ALA A 1 205 ? 18.612 -3.178 11.118 1.00 86.81 205 ALA A O 1
ATOM 1703 N N . MET A 1 206 ? 19.494 -5.264 11.184 1.00 88.50 206 MET A N 1
ATOM 1704 C CA . MET A 1 206 ? 18.883 -5.648 12.462 1.00 88.50 206 MET A CA 1
ATOM 1705 C C . MET A 1 206 ? 19.366 -4.721 13.573 1.00 88.50 206 MET A C 1
ATOM 1707 O O . MET A 1 206 ? 18.547 -4.150 14.281 1.00 88.50 206 MET A O 1
ATOM 1711 N N . VAL A 1 207 ? 20.682 -4.504 13.667 1.00 92.69 207 VAL A N 1
ATOM 1712 C CA . VAL A 1 207 ? 21.273 -3.632 14.692 1.00 92.69 207 VAL A CA 1
ATOM 1713 C C . VAL A 1 207 ? 20.750 -2.202 14.569 1.00 92.69 207 VAL A C 1
ATOM 1715 O O . VAL A 1 207 ? 20.359 -1.610 15.571 1.00 92.69 207 VAL A O 1
ATOM 1718 N N . VAL A 1 208 ? 20.707 -1.641 13.356 1.00 91.69 208 VAL A N 1
ATOM 1719 C CA . VAL A 1 208 ? 20.204 -0.275 13.142 1.00 91.69 208 VAL A CA 1
ATOM 1720 C C . VAL A 1 208 ? 18.723 -0.162 13.503 1.00 91.69 208 VAL A C 1
ATOM 1722 O O . VAL A 1 208 ? 18.345 0.794 14.180 1.00 91.69 208 VAL A O 1
ATOM 1725 N N . LEU A 1 209 ? 17.895 -1.117 13.065 1.00 88.50 209 LEU A N 1
ATOM 1726 C CA . LEU A 1 209 ? 16.455 -1.090 13.318 1.00 88.50 209 LEU A CA 1
ATOM 1727 C C . LEU A 1 209 ? 16.150 -1.232 14.813 1.00 88.50 209 LEU A C 1
ATOM 1729 O O . LEU A 1 209 ? 15.414 -0.413 15.353 1.00 88.50 209 LEU A O 1
ATOM 1733 N N . ASP A 1 210 ? 16.774 -2.202 15.482 1.00 90.56 210 ASP A N 1
ATOM 1734 C CA . ASP A 1 210 ? 16.607 -2.455 16.917 1.00 90.56 210 ASP A CA 1
ATOM 1735 C C . ASP A 1 210 ? 17.064 -1.253 17.756 1.00 90.56 210 ASP A C 1
ATOM 1737 O O . ASP A 1 210 ? 16.335 -0.754 18.616 1.00 90.56 210 ASP A O 1
ATOM 1741 N N . THR A 1 211 ? 18.227 -0.687 17.413 1.00 93.38 211 THR A N 1
ATOM 1742 C CA . THR A 1 211 ? 18.740 0.531 18.053 1.00 93.38 211 THR A CA 1
ATOM 1743 C C . THR A 1 211 ? 17.747 1.685 17.904 1.00 93.38 211 THR A C 1
ATOM 1745 O O . THR A 1 211 ? 17.434 2.370 18.882 1.00 93.38 211 THR A O 1
ATOM 1748 N N . TRP A 1 212 ? 17.228 1.910 16.693 1.00 92.88 212 TRP A N 1
ATOM 1749 C CA . TRP A 1 212 ? 16.263 2.978 16.435 1.00 92.88 212 TRP A CA 1
ATOM 1750 C C . TRP A 1 212 ? 14.970 2.784 17.225 1.00 92.88 212 TRP A C 1
ATOM 1752 O O . TRP A 1 212 ? 14.525 3.713 17.907 1.00 92.88 212 TRP A O 1
ATOM 1762 N N . GLN A 1 213 ? 14.393 1.581 17.167 1.00 89.00 213 GLN A N 1
ATOM 1763 C CA . GLN A 1 213 ? 13.161 1.247 17.874 1.00 89.00 213 GLN A CA 1
ATOM 1764 C C . GLN A 1 213 ? 13.323 1.450 19.382 1.00 89.00 213 GLN A C 1
ATOM 1766 O O . GLN A 1 213 ? 12.493 2.130 19.984 1.00 89.00 213 GLN A O 1
ATOM 1771 N N . TYR A 1 214 ? 14.428 0.994 19.978 1.00 92.88 214 TYR A N 1
ATOM 1772 C CA . TYR A 1 214 ? 14.707 1.193 21.402 1.00 92.88 214 TYR A CA 1
ATOM 1773 C C . TYR A 1 214 ? 14.725 2.675 21.801 1.00 92.88 214 TYR A C 1
ATOM 1775 O O . TYR A 1 214 ? 14.023 3.094 22.728 1.00 92.88 214 TYR A O 1
ATOM 1783 N N . PHE A 1 215 ? 15.524 3.498 21.112 1.00 96.44 215 PHE A N 1
ATOM 1784 C CA . PHE A 1 215 ? 15.669 4.908 21.480 1.00 96.44 215 PHE A CA 1
ATOM 1785 C C . PHE A 1 215 ? 14.390 5.709 21.227 1.00 96.44 215 PHE A C 1
ATOM 1787 O O . PHE A 1 215 ? 14.049 6.574 22.040 1.00 96.44 215 PHE A O 1
ATOM 1794 N N . MET A 1 216 ? 13.661 5.413 20.149 1.00 94.12 216 MET A N 1
ATOM 1795 C CA . MET A 1 216 ? 12.381 6.063 19.864 1.00 94.12 216 MET A CA 1
ATOM 1796 C C . MET A 1 216 ? 11.293 5.673 20.839 1.00 94.12 216 MET A C 1
ATOM 1798 O O . MET A 1 216 ? 10.625 6.554 21.383 1.00 94.12 216 MET A O 1
ATOM 1802 N N . HIS A 1 217 ? 11.174 4.390 21.153 1.00 91.31 217 HIS A N 1
ATOM 1803 C CA . HIS A 1 217 ? 10.216 3.927 22.144 1.00 91.31 217 HIS A CA 1
ATOM 1804 C C . HIS A 1 217 ? 10.511 4.535 23.524 1.00 91.31 217 HIS A C 1
ATOM 1806 O O . HIS A 1 217 ? 9.620 5.084 24.179 1.00 91.31 217 HIS A O 1
ATOM 1812 N N . LYS A 1 218 ? 11.786 4.576 23.931 1.00 94.06 218 LYS A N 1
ATOM 1813 C CA . LYS A 1 218 ? 12.215 5.246 25.168 1.00 94.06 218 LYS A CA 1
ATOM 1814 C C . LYS A 1 218 ? 11.877 6.738 25.173 1.00 94.06 218 LYS A C 1
ATOM 1816 O O . LYS A 1 218 ? 11.390 7.245 26.185 1.00 94.06 218 LYS A O 1
ATOM 1821 N N . LEU A 1 219 ? 12.115 7.450 24.070 1.00 94.94 219 LEU A N 1
ATOM 1822 C CA . LEU A 1 219 ? 11.782 8.873 23.952 1.00 94.94 219 LEU A CA 1
ATOM 1823 C C . LEU A 1 219 ? 10.274 9.111 24.110 1.00 94.94 219 LEU A C 1
ATOM 1825 O O . LEU A 1 219 ? 9.871 10.022 24.838 1.00 94.94 219 LEU A O 1
ATOM 1829 N N . LEU A 1 220 ? 9.458 8.284 23.453 1.00 93.31 220 LEU A N 1
ATOM 1830 C CA . LEU A 1 220 ? 7.998 8.363 23.487 1.00 93.31 220 LEU A CA 1
ATOM 1831 C C . LEU A 1 220 ? 7.431 8.115 24.888 1.00 93.31 220 LEU A C 1
ATOM 1833 O O . LEU A 1 220 ? 6.453 8.758 25.261 1.00 93.31 220 LEU A O 1
ATOM 1837 N N . HIS A 1 221 ? 8.063 7.253 25.686 1.00 93.75 221 HIS A N 1
ATOM 1838 C CA . HIS A 1 221 ? 7.705 7.052 27.091 1.00 93.75 221 HIS A CA 1
ATOM 1839 C C . HIS A 1 221 ? 8.216 8.152 28.026 1.00 93.75 221 HIS A C 1
ATOM 1841 O O . HIS A 1 221 ? 7.538 8.505 28.992 1.00 93.75 221 HIS A O 1
ATOM 1847 N N . HIS A 1 222 ? 9.408 8.695 27.776 1.00 94.56 222 HIS A N 1
ATOM 1848 C CA . HIS A 1 222 ? 10.030 9.660 28.683 1.00 94.56 222 HIS A CA 1
ATOM 1849 C C . HIS A 1 222 ? 9.454 11.074 28.530 1.00 94.56 222 HIS A C 1
ATOM 18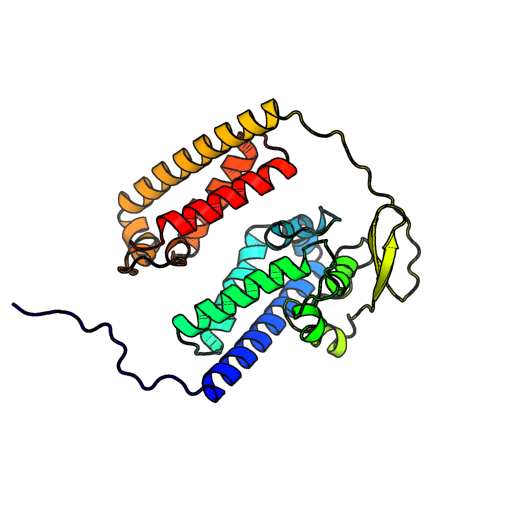51 O O . HIS A 1 222 ? 9.289 11.808 29.508 1.00 94.56 222 HIS A O 1
ATOM 1857 N N . ASN A 1 223 ? 9.124 11.477 27.303 1.00 96.12 223 ASN A N 1
ATOM 1858 C CA . ASN A 1 223 ? 8.556 12.790 27.040 1.00 96.12 223 ASN A CA 1
ATOM 1859 C C . ASN A 1 223 ? 7.043 12.792 27.322 1.00 96.12 223 ASN A C 1
ATOM 1861 O O . ASN A 1 223 ? 6.259 12.218 26.570 1.00 96.12 223 ASN A O 1
ATOM 1865 N N . LYS A 1 224 ? 6.616 13.511 28.369 1.00 93.81 224 LYS A N 1
ATOM 1866 C CA . LYS A 1 224 ? 5.200 13.595 28.782 1.00 93.81 224 LYS A CA 1
ATOM 1867 C C . LYS A 1 224 ? 4.255 14.047 27.666 1.00 93.81 224 LYS A C 1
ATOM 1869 O O . LYS A 1 224 ? 3.114 13.593 27.619 1.00 93.81 224 LYS A O 1
ATOM 1874 N N . PHE A 1 225 ? 4.701 14.949 26.792 1.00 95.94 225 PHE A N 1
ATOM 1875 C CA . PHE A 1 225 ? 3.884 15.442 25.687 1.00 95.94 225 PHE A CA 1
ATOM 1876 C C . PHE A 1 225 ? 3.682 14.357 24.628 1.00 95.94 225 PHE A C 1
ATOM 1878 O O . PHE A 1 225 ? 2.538 14.091 24.255 1.00 95.94 225 PHE A O 1
ATOM 1885 N N . LEU A 1 226 ? 4.771 13.715 24.190 1.00 93.94 226 LEU A N 1
ATOM 1886 C CA . LEU A 1 226 ? 4.716 12.642 23.195 1.00 93.94 226 LEU A CA 1
ATOM 1887 C C . LEU A 1 226 ? 3.946 11.435 23.729 1.00 93.94 226 LEU A C 1
ATOM 1889 O O . LEU A 1 226 ? 3.091 10.903 23.026 1.00 93.94 226 LEU A O 1
ATOM 1893 N N . TYR A 1 227 ? 4.158 11.068 24.994 1.00 93.19 227 TYR A N 1
ATOM 1894 C CA . TYR A 1 227 ? 3.385 10.010 25.627 1.00 93.19 227 TYR A CA 1
ATOM 1895 C C . TYR A 1 227 ? 1.893 10.338 25.608 1.00 93.19 227 TYR A C 1
ATOM 1897 O O . TYR A 1 227 ? 1.093 9.591 25.058 1.00 93.19 227 TYR A O 1
ATOM 1905 N N . LYS A 1 228 ? 1.499 11.491 26.162 1.00 92.62 228 LYS A N 1
ATOM 1906 C CA . LYS A 1 228 ? 0.083 11.829 26.336 1.00 92.62 228 LYS A CA 1
ATOM 1907 C C . LYS A 1 228 ? -0.676 11.899 25.009 1.00 92.62 228 LYS A C 1
ATOM 1909 O O . LYS A 1 228 ? -1.805 11.420 24.957 1.00 92.62 228 LYS A O 1
ATOM 1914 N N . HIS A 1 229 ? -0.082 12.471 23.963 1.00 92.88 229 HIS A N 1
ATOM 1915 C CA . HIS A 1 229 ? -0.799 12.767 22.717 1.00 92.88 229 HIS A CA 1
ATOM 1916 C C . HIS A 1 229 ? -0.571 11.747 21.601 1.00 92.88 229 HIS A C 1
ATOM 1918 O O . HIS A 1 229 ? -1.403 11.654 20.706 1.00 92.88 229 HIS A O 1
ATOM 1924 N N . ILE A 1 230 ? 0.523 10.986 21.641 1.00 91.12 230 ILE A N 1
ATOM 1925 C CA . ILE A 1 230 ? 0.894 10.044 20.579 1.00 91.12 230 ILE A CA 1
ATOM 1926 C C . ILE A 1 230 ? 0.890 8.631 21.166 1.00 91.12 230 ILE A C 1
ATOM 1928 O O . ILE A 1 230 ? -0.079 7.903 20.956 1.00 91.12 230 ILE A O 1
ATOM 1932 N N . HIS A 1 231 ? 1.877 8.308 22.006 1.00 92.12 231 HIS A N 1
ATOM 1933 C CA . HIS A 1 231 ? 2.144 6.936 22.453 1.00 92.12 231 HIS A CA 1
ATOM 1934 C C . HIS A 1 231 ? 1.049 6.337 23.346 1.00 92.12 231 HIS A C 1
ATOM 1936 O O . HIS A 1 231 ? 0.847 5.128 23.375 1.00 92.12 231 HIS A O 1
ATOM 1942 N N . SER A 1 232 ? 0.276 7.166 24.052 1.00 89.00 232 SER A N 1
ATOM 1943 C CA . SER A 1 232 ? -0.834 6.696 24.886 1.00 89.00 232 SER A CA 1
ATOM 1944 C C . SER A 1 232 ? -1.913 5.980 24.076 1.00 89.00 232 SER A C 1
ATOM 1946 O O . SER A 1 232 ? -2.610 5.151 24.648 1.00 89.00 232 SER A O 1
ATOM 1948 N N . HIS A 1 233 ? -2.056 6.275 22.774 1.00 83.38 233 HIS A N 1
ATOM 1949 C CA . HIS A 1 233 ? -2.995 5.582 21.889 1.00 83.38 233 HIS A CA 1
ATOM 1950 C C . HIS A 1 233 ? -2.640 4.107 21.758 1.00 83.38 233 HIS A C 1
ATOM 1952 O O . HIS A 1 233 ? -3.527 3.273 21.914 1.00 83.38 233 HIS A O 1
ATOM 1958 N N . HIS A 1 234 ? -1.357 3.805 21.561 1.00 79.38 234 HIS A N 1
ATOM 1959 C CA . HIS A 1 234 ? -0.849 2.440 21.508 1.00 79.38 234 HIS A CA 1
ATOM 1960 C C . HIS A 1 234 ? -1.136 1.679 22.815 1.00 79.38 234 HIS A C 1
ATOM 1962 O O . HIS A 1 234 ? -1.705 0.591 22.792 1.00 79.38 234 HIS A O 1
ATOM 1968 N N . HIS A 1 235 ? -0.921 2.318 23.971 1.00 83.25 235 HIS A N 1
ATOM 1969 C CA . HIS A 1 235 ? -1.217 1.741 25.298 1.00 83.25 235 HIS A CA 1
ATOM 1970 C C . HIS A 1 235 ? -2.713 1.627 25.649 1.00 83.25 235 HIS A C 1
ATOM 1972 O O . HIS A 1 235 ? -3.053 1.106 26.712 1.00 83.25 235 HIS A O 1
ATOM 1978 N N . ARG A 1 236 ? -3.641 2.101 24.801 1.00 81.06 236 ARG A N 1
ATOM 1979 C CA . ARG A 1 236 ? -5.085 1.839 25.000 1.00 81.06 236 ARG A CA 1
ATOM 1980 C C . ARG A 1 236 ? -5.450 0.396 24.682 1.00 81.06 236 ARG A C 1
ATOM 1982 O O . ARG A 1 236 ? -6.496 -0.073 25.129 1.00 81.06 236 ARG A O 1
ATOM 1989 N N . LEU A 1 237 ? -4.620 -0.285 23.899 1.00 72.31 237 LEU A N 1
ATOM 1990 C CA . LEU A 1 237 ? -4.795 -1.688 23.591 1.00 72.31 237 LEU A CA 1
ATOM 1991 C C . LEU A 1 237 ? -4.190 -2.527 24.723 1.00 72.31 237 LEU A C 1
ATOM 1993 O O . LEU A 1 237 ? -2.979 -2.641 24.849 1.00 72.31 237 LEU A O 1
ATOM 1997 N N . VAL A 1 238 ? -5.048 -3.080 25.580 1.00 64.56 238 VAL A N 1
ATOM 1998 C CA . VAL A 1 238 ? -4.622 -3.833 26.779 1.00 64.56 238 VAL A CA 1
ATOM 1999 C C . VAL A 1 238 ? -4.486 -5.336 26.495 1.00 64.56 238 VAL A C 1
ATOM 2001 O O . VAL A 1 238 ? -3.865 -6.059 27.268 1.00 64.56 238 VAL A O 1
ATOM 2004 N N . VAL A 1 239 ? -5.050 -5.810 25.381 1.00 62.09 239 VAL A N 1
ATOM 2005 C CA . VAL A 1 239 ? -5.013 -7.220 24.978 1.00 62.09 239 VAL A CA 1
ATOM 2006 C C . VAL A 1 239 ? -4.105 -7.362 23.754 1.00 62.09 239 VAL A C 1
ATOM 2008 O O . VAL A 1 239 ? -4.418 -6.767 22.719 1.00 62.09 239 VAL A O 1
ATOM 2011 N N . PRO A 1 240 ? -2.999 -8.122 23.841 1.00 60.06 240 PRO A N 1
ATOM 2012 C CA . PRO A 1 240 ? -2.152 -8.390 22.689 1.00 60.06 240 PRO A CA 1
ATOM 2013 C C . PRO A 1 240 ? -2.920 -9.225 21.661 1.00 60.06 240 PRO A C 1
ATOM 2015 O O . PRO A 1 240 ? -3.513 -10.258 21.965 1.00 60.06 240 PRO A O 1
ATOM 2018 N N . HIS A 1 241 ? -2.920 -8.743 20.428 1.00 61.69 241 HIS A N 1
ATOM 2019 C CA . HIS A 1 241 ? -3.435 -9.435 19.254 1.00 61.69 241 HIS A CA 1
ATOM 2020 C C . HIS A 1 241 ? -2.570 -9.019 18.062 1.00 61.69 241 HIS A C 1
ATOM 2022 O O . HIS A 1 241 ? -1.980 -7.937 18.075 1.00 61.69 241 HIS A O 1
ATOM 2028 N N . THR A 1 242 ? -2.526 -9.848 17.025 1.00 47.69 242 THR A N 1
ATOM 2029 C CA . THR A 1 242 ? -1.578 -9.777 15.897 1.00 47.69 242 THR A CA 1
ATOM 2030 C C . THR A 1 242 ? -1.470 -8.418 15.190 1.00 47.69 242 THR A C 1
ATOM 2032 O O . THR A 1 242 ? -0.420 -8.107 14.639 1.00 47.69 242 THR A O 1
ATOM 2035 N N . PHE A 1 243 ? -2.514 -7.580 15.226 1.00 55.31 243 PHE A N 1
ATOM 2036 C CA . PHE A 1 243 ? -2.523 -6.235 14.626 1.00 55.31 243 PHE A CA 1
ATOM 2037 C C . PHE A 1 243 ? -2.306 -5.088 15.626 1.00 55.31 243 PHE A C 1
ATOM 2039 O O . PHE A 1 243 ? -2.244 -3.926 15.229 1.00 55.31 243 PHE A O 1
ATOM 2046 N N . GLY A 1 244 ? -2.152 -5.392 16.917 1.00 59.06 244 GLY A N 1
ATOM 2047 C CA . GLY A 1 244 ? -1.856 -4.411 17.964 1.00 59.06 244 GLY A CA 1
ATOM 2048 C C . GLY A 1 244 ? -0.537 -3.673 17.737 1.00 59.06 244 GLY A C 1
ATOM 2049 O O . GLY A 1 244 ? -0.434 -2.497 18.071 1.00 59.06 244 GLY A O 1
ATOM 2050 N N . ALA A 1 245 ? 0.414 -4.322 17.059 1.00 56.75 245 ALA A N 1
ATOM 2051 C CA . ALA A 1 245 ? 1.666 -3.717 16.610 1.00 56.75 245 ALA A CA 1
ATOM 2052 C C . ALA A 1 245 ? 1.453 -2.486 15.706 1.00 56.75 245 ALA A C 1
ATOM 2054 O O . ALA A 1 245 ? 2.248 -1.554 15.734 1.00 56.75 245 ALA A O 1
ATOM 2055 N N . LEU A 1 246 ? 0.361 -2.468 14.931 1.00 64.12 246 LEU A N 1
ATOM 2056 C CA . LEU A 1 246 ? -0.011 -1.371 14.030 1.00 64.12 246 LEU A CA 1
ATOM 2057 C C . LEU A 1 246 ? -1.063 -0.438 14.641 1.00 64.12 246 LEU A C 1
ATOM 2059 O O . LEU A 1 246 ? -1.416 0.581 14.048 1.00 64.12 246 LEU A O 1
ATOM 2063 N N . TYR A 1 247 ? -1.588 -0.779 15.820 1.00 72.50 247 TYR A N 1
ATOM 2064 C CA . TYR A 1 247 ? -2.502 0.073 16.564 1.00 72.50 247 TYR A CA 1
ATOM 2065 C C . TYR A 1 247 ? -1.694 1.147 17.288 1.00 72.50 247 TYR A C 1
ATOM 2067 O O . TYR A 1 247 ? -1.417 1.074 18.485 1.00 72.50 247 TYR A O 1
ATOM 2075 N N . ASN A 1 248 ? -1.263 2.138 16.524 1.00 79.31 248 ASN A N 1
ATOM 2076 C CA . ASN A 1 248 ? -0.509 3.271 17.015 1.00 79.31 248 ASN A CA 1
ATOM 2077 C C . ASN A 1 248 ? -1.056 4.567 16.407 1.00 79.31 248 ASN A C 1
ATOM 2079 O O . ASN A 1 248 ? -1.849 4.578 15.461 1.00 79.31 248 ASN A O 1
ATOM 2083 N N . HIS A 1 249 ? -0.699 5.697 17.009 1.00 83.88 249 HIS A N 1
ATOM 2084 C CA . HIS A 1 249 ? -1.024 6.983 16.405 1.00 83.88 249 HIS A CA 1
ATOM 2085 C C . HIS A 1 249 ? -0.259 7.109 15.066 1.00 83.88 249 HIS A C 1
ATOM 2087 O O . HIS A 1 249 ? 0.907 6.734 15.029 1.00 83.88 249 HIS A O 1
ATOM 2093 N N . PRO A 1 250 ? -0.804 7.696 13.980 1.00 80.62 250 PRO A N 1
ATOM 2094 C CA . PRO A 1 250 ? -0.111 7.732 12.681 1.00 80.62 250 PRO A CA 1
ATOM 2095 C C . PRO A 1 250 ? 1.306 8.332 12.723 1.00 80.62 250 PRO A C 1
ATOM 2097 O O . PRO A 1 250 ? 2.211 7.875 12.032 1.00 80.62 250 PRO A O 1
ATOM 2100 N N . LEU A 1 251 ? 1.525 9.344 13.573 1.00 83.50 251 LEU A N 1
ATOM 2101 C CA . LEU A 1 251 ? 2.868 9.899 13.811 1.00 83.50 251 LEU A CA 1
ATOM 2102 C C . LEU A 1 251 ? 3.819 8.916 14.504 1.00 83.50 251 LEU A C 1
ATOM 2104 O O . LEU A 1 251 ? 5.022 8.988 14.293 1.00 83.50 251 LEU A O 1
ATOM 2108 N N . GLU A 1 252 ? 3.301 8.021 15.334 1.00 82.94 252 GLU A N 1
ATOM 2109 C CA . GLU A 1 252 ? 4.081 6.968 15.974 1.00 82.94 252 GLU A CA 1
ATOM 2110 C C . GLU A 1 252 ? 4.552 5.937 14.952 1.00 82.94 252 GLU A C 1
ATOM 2112 O O . GLU A 1 252 ? 5.750 5.685 14.883 1.00 82.94 252 GLU A O 1
ATOM 2117 N N . GLY A 1 253 ? 3.655 5.446 14.089 1.00 81.31 253 GLY A N 1
ATOM 2118 C CA . GLY A 1 253 ? 4.027 4.548 12.990 1.00 81.31 253 GLY A CA 1
ATOM 2119 C C . GLY A 1 253 ? 4.990 5.199 11.988 1.00 81.31 253 GLY A C 1
ATOM 2120 O O . GLY A 1 253 ? 5.913 4.565 11.474 1.00 81.31 253 GLY A O 1
ATOM 2121 N N . LEU A 1 254 ? 4.868 6.511 11.761 1.00 84.44 254 LEU A N 1
ATOM 2122 C CA . LEU A 1 254 ? 5.857 7.259 10.980 1.00 84.44 254 LEU A CA 1
ATOM 2123 C C . LEU A 1 254 ? 7.235 7.264 11.665 1.00 84.44 254 LEU A C 1
ATOM 2125 O O . LEU A 1 254 ? 8.246 6.962 11.029 1.00 84.44 254 LEU A O 1
ATOM 2129 N N . LEU A 1 255 ? 7.292 7.630 12.947 1.00 85.50 255 LEU A N 1
ATOM 2130 C CA . LEU A 1 255 ? 8.550 7.809 13.676 1.00 85.50 255 LEU A CA 1
ATOM 2131 C C . LEU A 1 255 ? 9.259 6.483 13.972 1.00 85.50 255 LEU A C 1
ATOM 2133 O O . LEU A 1 255 ? 10.477 6.398 13.811 1.00 85.50 255 LEU A O 1
ATOM 2137 N N . ILE A 1 256 ? 8.519 5.462 14.404 1.00 84.12 256 ILE A N 1
ATOM 2138 C CA . ILE A 1 256 ? 9.077 4.162 14.781 1.00 84.12 256 ILE A CA 1
ATOM 2139 C C . ILE A 1 256 ? 9.316 3.314 13.531 1.00 84.12 256 ILE A C 1
ATOM 2141 O O . ILE A 1 256 ? 10.458 2.938 13.262 1.00 84.12 256 ILE A O 1
ATOM 2145 N N . ASP A 1 257 ? 8.273 3.063 12.741 1.00 81.88 257 ASP A N 1
ATOM 2146 C CA . ASP A 1 257 ? 8.319 2.023 11.709 1.00 81.88 257 ASP A CA 1
ATOM 2147 C C . ASP A 1 257 ? 8.902 2.558 10.399 1.00 81.88 257 ASP A C 1
ATOM 2149 O O . ASP A 1 257 ? 9.824 1.976 9.822 1.00 81.88 257 ASP A O 1
ATOM 2153 N N . THR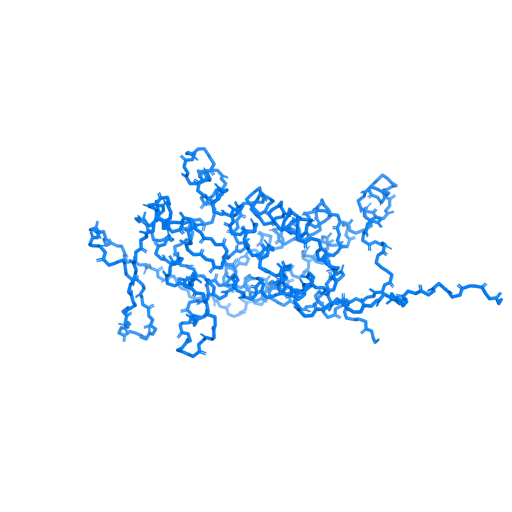 A 1 258 ? 8.416 3.715 9.943 1.00 81.50 258 THR A N 1
ATOM 2154 C CA . THR A 1 258 ? 8.794 4.252 8.626 1.00 81.50 258 THR A CA 1
ATOM 2155 C C . THR A 1 258 ? 10.216 4.809 8.628 1.00 81.50 258 THR A C 1
ATOM 2157 O O . THR A 1 258 ? 11.028 4.450 7.771 1.00 81.50 258 THR A O 1
ATOM 2160 N N . ILE A 1 259 ? 10.553 5.674 9.593 1.00 85.69 259 ILE A N 1
ATOM 2161 C CA . ILE A 1 259 ? 11.908 6.239 9.684 1.00 85.69 259 ILE A CA 1
ATOM 2162 C C . ILE A 1 259 ? 12.914 5.159 10.100 1.00 85.69 259 ILE A C 1
ATOM 2164 O O . ILE A 1 259 ? 13.998 5.096 9.517 1.00 85.69 259 ILE A O 1
ATOM 21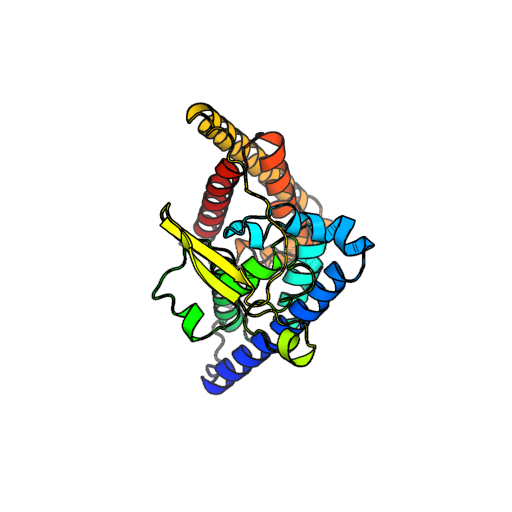68 N N . GLY A 1 260 ? 12.554 4.274 11.035 1.00 80.88 260 GLY A N 1
ATOM 2169 C CA . GLY A 1 260 ? 13.419 3.172 11.462 1.00 80.88 260 GLY A CA 1
ATOM 2170 C C . GLY A 1 260 ? 13.759 2.220 10.321 1.00 80.88 260 GLY A C 1
ATOM 2171 O O . GLY A 1 260 ? 14.934 1.924 10.082 1.00 80.88 260 GLY A O 1
ATOM 2172 N N . GLY A 1 261 ? 12.751 1.813 9.544 1.00 80.19 261 GLY A N 1
ATOM 2173 C CA . GLY A 1 261 ? 12.951 1.000 8.348 1.00 80.19 261 GLY A CA 1
ATOM 2174 C C . GLY A 1 261 ? 13.807 1.707 7.294 1.00 80.19 261 GLY A C 1
ATOM 2175 O O . GLY A 1 261 ? 14.746 1.114 6.759 1.00 80.19 261 GLY A O 1
ATOM 2176 N N . ALA A 1 262 ? 13.557 2.995 7.037 1.00 77.81 262 ALA A N 1
ATOM 2177 C CA . ALA A 1 262 ? 14.350 3.776 6.087 1.00 77.81 262 ALA A CA 1
ATOM 2178 C C . ALA A 1 262 ? 15.828 3.882 6.504 1.00 77.81 262 ALA A C 1
ATOM 2180 O O . ALA A 1 262 ? 16.716 3.685 5.672 1.00 77.81 262 ALA A O 1
ATOM 2181 N N . LEU A 1 263 ? 16.109 4.144 7.784 1.00 82.94 263 LEU A N 1
ATOM 2182 C CA . LEU A 1 263 ? 17.476 4.210 8.307 1.00 82.94 263 LEU A CA 1
ATOM 2183 C C . LEU A 1 263 ? 18.174 2.851 8.248 1.00 82.94 263 LEU A C 1
ATOM 2185 O O . LEU A 1 263 ? 19.315 2.777 7.796 1.00 82.94 263 LEU A O 1
ATOM 2189 N N . SER A 1 264 ? 17.483 1.777 8.629 1.00 83.62 264 SER A N 1
ATOM 2190 C CA . SER A 1 264 ? 17.998 0.407 8.536 1.00 83.62 264 SER A CA 1
ATOM 2191 C C . SER A 1 264 ? 18.387 0.038 7.102 1.00 83.62 264 SER A C 1
ATOM 2193 O O . SER A 1 264 ? 19.481 -0.477 6.859 1.00 83.62 264 SER A O 1
ATOM 2195 N N . PHE A 1 265 ? 17.552 0.396 6.125 1.00 79.56 265 PHE A N 1
ATOM 2196 C CA . PHE A 1 265 ? 17.847 0.193 4.709 1.00 79.56 265 PHE A CA 1
ATOM 2197 C C . PHE A 1 265 ? 19.063 1.004 4.236 1.00 79.56 265 PHE A C 1
ATOM 2199 O O . PHE A 1 265 ? 19.964 0.457 3.599 1.00 79.56 265 PHE A O 1
ATOM 2206 N N . LEU A 1 266 ? 19.099 2.304 4.541 1.00 82.56 266 LEU A N 1
ATOM 2207 C CA . LEU A 1 266 ? 20.143 3.206 4.049 1.00 82.56 266 LEU A CA 1
ATOM 2208 C C . LEU A 1 266 ? 21.509 2.911 4.678 1.00 82.56 266 LEU A C 1
ATOM 2210 O O . LEU A 1 266 ? 22.512 2.873 3.968 1.00 82.56 266 LEU A O 1
ATOM 2214 N N . LEU A 1 267 ? 21.551 2.688 5.993 1.00 84.06 267 LEU A N 1
ATOM 2215 C CA . LEU A 1 267 ? 22.799 2.547 6.746 1.00 84.06 267 LEU A CA 1
ATOM 2216 C C . LEU A 1 267 ? 23.416 1.151 6.635 1.00 84.06 267 LEU A C 1
ATOM 2218 O O . LEU A 1 267 ? 24.635 1.020 6.704 1.00 84.06 267 LEU A O 1
ATOM 2222 N N . SER A 1 268 ? 22.611 0.111 6.412 1.00 82.12 268 SER A N 1
ATOM 2223 C CA . SER A 1 268 ? 23.136 -1.240 6.167 1.00 82.12 268 SER A CA 1
ATOM 2224 C C . SER A 1 268 ? 23.747 -1.410 4.773 1.00 82.12 268 SER A C 1
ATOM 2226 O O . SER A 1 268 ? 24.401 -2.419 4.508 1.00 82.12 268 SER A O 1
ATOM 2228 N N . GLY A 1 269 ? 23.508 -0.464 3.855 1.00 77.38 269 GLY A N 1
ATOM 2229 C CA . GLY A 1 269 ? 23.930 -0.566 2.457 1.00 77.38 269 GLY A CA 1
ATOM 2230 C C . GLY A 1 269 ? 23.300 -1.752 1.723 1.00 77.38 269 GLY A C 1
ATOM 2231 O O . GLY A 1 269 ? 23.827 -2.192 0.697 1.00 77.38 269 GLY A O 1
ATOM 2232 N N . MET A 1 270 ? 22.208 -2.307 2.257 1.00 74.75 270 MET A N 1
ATOM 2233 C CA . MET A 1 270 ? 21.595 -3.514 1.728 1.00 74.75 270 MET A CA 1
ATOM 2234 C C . MET A 1 270 ? 21.110 -3.324 0.294 1.00 74.75 270 MET A C 1
ATOM 2236 O O . MET A 1 270 ? 20.507 -2.312 -0.070 1.00 74.75 270 MET A O 1
ATOM 2240 N N . SER A 1 271 ? 21.351 -4.326 -0.552 1.00 68.06 271 SER A N 1
ATOM 2241 C CA . SER A 1 271 ? 20.753 -4.293 -1.886 1.00 68.06 271 SER A CA 1
ATOM 2242 C C . SER A 1 271 ? 19.231 -4.426 -1.779 1.00 68.06 271 SER A C 1
ATOM 2244 O O . SER A 1 271 ? 18.706 -5.079 -0.876 1.00 68.06 271 SER A O 1
ATOM 2246 N N . ARG A 1 272 ? 18.508 -3.895 -2.768 1.00 57.81 272 ARG A N 1
ATOM 2247 C CA . ARG A 1 272 ? 17.035 -3.963 -2.829 1.00 57.81 272 ARG A CA 1
ATOM 2248 C C . ARG A 1 272 ? 16.483 -5.393 -2.787 1.00 57.81 272 ARG A C 1
ATOM 2250 O O . ARG A 1 272 ? 15.322 -5.589 -2.474 1.00 57.81 272 ARG A O 1
ATOM 2257 N N . ARG A 1 273 ? 17.295 -6.398 -3.133 1.00 59.53 273 ARG A N 1
ATOM 2258 C CA . ARG A 1 273 ? 16.912 -7.815 -3.034 1.00 59.53 273 ARG A CA 1
ATOM 2259 C C . ARG A 1 273 ? 17.047 -8.350 -1.610 1.00 59.53 273 ARG A C 1
ATOM 2261 O O . ARG A 1 273 ? 16.270 -9.205 -1.221 1.00 59.53 273 ARG A O 1
ATOM 2268 N N . VAL A 1 274 ? 18.017 -7.850 -0.848 1.00 69.31 274 VAL A N 1
ATOM 2269 C CA . VAL A 1 274 ? 18.257 -8.234 0.552 1.00 69.31 274 VAL A CA 1
ATOM 2270 C C . VAL A 1 274 ? 17.234 -7.578 1.472 1.00 69.31 274 VAL A C 1
ATOM 2272 O O . VAL A 1 274 ? 16.718 -8.238 2.369 1.00 69.31 274 VAL A O 1
ATOM 2275 N N . SER A 1 275 ? 16.863 -6.325 1.187 1.00 67.00 275 SER A N 1
ATOM 2276 C CA . SER A 1 275 ? 15.838 -5.603 1.948 1.00 67.00 275 SER A CA 1
ATOM 2277 C C . SER A 1 275 ? 14.492 -6.314 1.969 1.00 67.00 275 SER A C 1
ATOM 2279 O O . SER A 1 275 ? 13.793 -6.268 2.972 1.00 67.00 275 SER A O 1
ATOM 2281 N N . ILE A 1 276 ? 14.155 -7.025 0.890 1.00 59.19 276 ILE A N 1
ATOM 2282 C CA . ILE A 1 276 ? 12.942 -7.845 0.796 1.00 59.19 276 ILE A CA 1
ATOM 2283 C C . ILE A 1 276 ? 12.909 -8.886 1.916 1.00 59.19 276 ILE A C 1
ATOM 2285 O O . ILE A 1 276 ? 11.936 -8.960 2.662 1.00 59.19 276 ILE A O 1
ATOM 2289 N N . PHE A 1 277 ? 13.979 -9.669 2.057 1.00 72.81 277 PHE A N 1
ATOM 2290 C CA . PHE A 1 277 ? 14.055 -10.710 3.081 1.00 72.81 277 PHE A CA 1
ATOM 2291 C C . PHE A 1 277 ? 14.104 -10.111 4.486 1.00 72.81 277 PHE A C 1
ATOM 2293 O O . PHE A 1 277 ? 13.466 -10.636 5.393 1.00 72.81 277 PHE A O 1
ATOM 2300 N N . PHE A 1 278 ? 14.817 -8.996 4.650 1.00 77.19 278 PHE A N 1
ATOM 2301 C CA . PHE A 1 278 ? 14.945 -8.318 5.934 1.00 77.19 278 PHE A CA 1
ATOM 2302 C C . PHE A 1 278 ? 13.605 -7.790 6.453 1.00 77.19 278 PHE A C 1
ATOM 2304 O O . PHE A 1 278 ? 13.204 -8.137 7.561 1.00 77.19 278 PHE A O 1
ATOM 2311 N N . PHE A 1 279 ? 12.873 -7.019 5.647 1.00 76.25 279 PHE A N 1
ATOM 2312 C CA . PHE A 1 279 ? 11.583 -6.477 6.075 1.00 76.25 279 PHE A CA 1
ATOM 2313 C C . PHE A 1 279 ? 10.511 -7.561 6.207 1.00 76.25 279 PHE A C 1
ATOM 2315 O O . PHE A 1 279 ? 9.693 -7.473 7.113 1.00 76.25 279 PHE A O 1
ATOM 2322 N N . SER A 1 280 ? 10.561 -8.626 5.395 1.00 68.94 280 SER A N 1
ATOM 2323 C CA . SER A 1 280 ? 9.686 -9.796 5.589 1.00 68.94 280 SER A CA 1
ATOM 2324 C C . SER A 1 280 ? 9.896 -10.422 6.966 1.00 68.94 280 SER A C 1
ATOM 2326 O O . SER A 1 280 ? 8.939 -10.663 7.697 1.00 68.94 280 SER A O 1
ATOM 2328 N N . PHE A 1 281 ? 11.157 -10.655 7.333 1.00 77.69 281 PHE A N 1
ATOM 2329 C CA . PHE A 1 281 ? 11.516 -11.196 8.637 1.00 77.69 281 PHE A CA 1
ATOM 2330 C C . PHE A 1 281 ? 11.099 -10.254 9.774 1.00 77.69 281 PHE A C 1
ATOM 2332 O O . PHE A 1 281 ? 10.502 -10.710 10.745 1.00 77.69 281 PHE A O 1
ATOM 2339 N N . ALA A 1 282 ? 11.338 -8.946 9.631 1.00 76.06 282 ALA A N 1
ATOM 2340 C CA . ALA A 1 282 ? 10.956 -7.947 10.628 1.00 76.06 282 ALA A CA 1
ATOM 2341 C C . ALA A 1 282 ? 9.433 -7.877 10.842 1.00 76.06 282 ALA A C 1
ATOM 2343 O O . ALA A 1 282 ? 8.982 -7.827 11.983 1.00 76.06 282 ALA A O 1
ATOM 2344 N N . THR A 1 283 ? 8.630 -7.935 9.773 1.00 70.06 283 THR A N 1
ATOM 2345 C CA . THR A 1 283 ? 7.163 -7.971 9.877 1.00 70.06 283 THR A CA 1
ATOM 2346 C C . THR A 1 283 ? 6.680 -9.249 10.552 1.00 70.06 283 THR A C 1
ATOM 2348 O O . THR A 1 283 ? 5.848 -9.175 11.450 1.00 70.06 283 THR A O 1
ATOM 2351 N N . ILE A 1 284 ? 7.220 -10.413 10.168 1.00 73.56 284 ILE A N 1
ATOM 2352 C CA . ILE A 1 284 ? 6.877 -11.692 10.809 1.00 73.56 284 ILE A CA 1
ATOM 2353 C C . ILE A 1 284 ? 7.194 -11.630 12.304 1.00 73.56 284 ILE A C 1
ATOM 2355 O O . ILE A 1 284 ? 6.341 -11.968 13.117 1.00 73.56 284 ILE A O 1
ATOM 2359 N N . LYS A 1 285 ? 8.384 -11.138 12.663 1.00 76.12 285 LYS A N 1
ATOM 2360 C CA . LYS A 1 285 ? 8.813 -10.988 14.055 1.00 76.12 285 LYS A CA 1
ATOM 2361 C C . LYS A 1 285 ? 7.928 -10.017 14.836 1.00 76.12 285 LYS A C 1
ATOM 2363 O O . LYS A 1 285 ? 7.561 -10.310 15.962 1.00 76.12 285 LYS A O 1
ATOM 2368 N N . SER A 1 286 ? 7.547 -8.892 14.232 1.00 70.44 286 SER A N 1
ATOM 2369 C CA . SER A 1 286 ? 6.658 -7.910 14.861 1.00 70.44 286 SER A CA 1
ATOM 2370 C C . SER A 1 286 ? 5.274 -8.492 15.157 1.00 70.44 286 SER A C 1
ATOM 2372 O O . SER A 1 286 ? 4.724 -8.239 16.226 1.00 70.44 286 SER A O 1
ATOM 2374 N N . VAL A 1 287 ? 4.729 -9.300 14.244 1.00 67.12 287 VAL A N 1
ATOM 2375 C CA . VAL A 1 287 ? 3.464 -10.010 14.473 1.00 67.12 287 VAL A CA 1
ATOM 2376 C C . VAL A 1 287 ? 3.626 -11.054 15.575 1.00 67.12 287 VAL A C 1
ATOM 2378 O O . VAL A 1 287 ? 2.811 -11.072 16.489 1.00 67.12 287 VAL A O 1
ATOM 2381 N N . ASP A 1 288 ? 4.682 -11.868 15.512 1.00 71.06 288 ASP A N 1
ATOM 2382 C CA . ASP A 1 288 ? 5.005 -12.902 16.507 1.00 71.06 288 ASP A CA 1
ATOM 2383 C C . ASP A 1 288 ? 5.115 -12.321 17.925 1.00 71.06 288 ASP A C 1
ATOM 2385 O O . ASP A 1 288 ? 4.466 -12.807 18.845 1.00 71.06 288 ASP A O 1
ATOM 2389 N N . ASP A 1 289 ? 5.813 -11.193 18.081 1.00 72.38 289 ASP A N 1
ATOM 2390 C CA . ASP A 1 289 ? 5.982 -10.494 19.364 1.00 72.38 289 ASP A CA 1
ATOM 2391 C C . ASP A 1 289 ? 4.679 -9.934 19.951 1.00 72.38 289 ASP A C 1
ATOM 2393 O O . ASP A 1 289 ? 4.618 -9.610 21.137 1.00 72.38 289 ASP A O 1
ATOM 2397 N N . ASN A 1 290 ? 3.643 -9.784 19.122 1.00 64.44 290 ASN A N 1
ATOM 2398 C CA . ASN A 1 290 ? 2.341 -9.234 19.504 1.00 64.44 290 ASN A CA 1
ATOM 2399 C C . ASN A 1 290 ? 1.215 -10.282 19.463 1.00 64.44 290 ASN A C 1
ATOM 2401 O O . ASN A 1 290 ? 0.056 -9.960 19.750 1.00 64.44 290 ASN A O 1
ATOM 2405 N N . CYS A 1 291 ? 1.536 -11.536 19.138 1.00 58.25 291 CYS A N 1
ATOM 2406 C CA . CYS A 1 291 ? 0.675 -12.675 19.412 1.00 58.25 291 CYS A CA 1
ATOM 2407 C C . CYS A 1 291 ? 0.665 -12.882 20.931 1.00 58.25 291 CYS A C 1
ATOM 2409 O O . CYS A 1 291 ? 1.698 -13.174 21.526 1.00 58.25 291 CYS A O 1
ATOM 2411 N N . GLY A 1 292 ? -0.486 -12.693 21.581 1.00 56.28 292 GLY A N 1
ATOM 2412 C CA . GLY A 1 292 ? -0.631 -13.089 22.983 1.00 56.28 292 GLY A CA 1
ATOM 2413 C C . GLY A 1 292 ? -0.244 -14.561 23.187 1.00 56.28 292 GLY A C 1
ATOM 2414 O O . GLY A 1 292 ? -0.395 -15.365 22.266 1.00 56.28 292 GLY A O 1
ATOM 2415 N N . LEU A 1 293 ? 0.264 -14.887 24.380 1.00 49.25 293 LEU A N 1
ATOM 2416 C CA . LEU A 1 293 ? 0.470 -16.273 24.821 1.00 49.25 293 LEU A CA 1
ATOM 2417 C C . LEU A 1 293 ? -0.862 -17.018 24.975 1.00 49.25 293 LEU A C 1
ATOM 2419 O O . LEU A 1 293 ? -1.830 -16.386 25.461 1.00 49.25 293 LEU A O 1
#

Sequence (293 aa):
MGTGRDWEQTGPKPSLIVVAIQFVTVMMVLNTWQYFMHRLLHHKKFLYKHIHYYHHRLVVPYAFRALYNHPLEGLLIETIGGALSFLLSEMSPQVSIFFFSFGTIKLVDDHYRLWLHDNPFHIFFTNNLAYHDVHHQLYGTKYNFSQPFFVMWDKILGTHMPCSLKKRTDGGFETRPLKEVTGRDKEQIGPKPSLIVVAIQFVAAMVVLDTWQYFMHKLLHHNKFLYKHIHSHHHRLVVPHTFGALYNHPLEGLLIDTIGGALSFLLSGMSRRVSIFFFSFATIKSVDDNCGL

Solvent-accessible surface area (backbone atoms only — not comparable to full-atom values): 16350 Å² total; per-residue (Å²): 134,85,79,84,78,83,76,74,76,86,61,81,78,76,50,71,65,56,53,51,51,27,52,52,44,26,50,53,45,28,28,50,45,30,23,54,50,47,45,47,31,57,69,37,64,67,43,19,70,75,31,46,38,60,46,58,70,54,66,76,66,35,40,71,51,73,74,41,52,29,73,68,45,45,45,59,45,49,50,49,24,49,52,51,17,49,65,76,25,72,53,51,75,71,58,44,52,58,50,51,51,51,48,52,52,49,47,29,49,34,19,37,75,70,85,58,91,83,46,68,61,65,75,80,19,82,35,31,34,56,48,41,51,44,21,48,36,94,84,18,68,77,30,39,50,37,34,73,52,50,52,60,63,15,60,76,71,72,29,59,65,62,68,43,79,41,78,43,96,91,61,65,71,43,69,39,62,73,63,93,71,95,78,88,85,84,89,84,85,77,86,82,81,56,71,66,59,49,50,55,21,50,52,45,21,50,52,44,29,52,53,42,41,52,56,47,54,50,48,33,68,69,37,66,65,48,19,69,76,31,49,45,57,34,66,68,60,83,67,62,34,59,62,50,76,71,46,48,32,72,69,47,47,42,60,44,53,52,48,22,51,51,49,15,46,64,74,27,66,44,51,80,74,51,46,53,57,49,52,52,50,51,52,53,49,49,30,56,75,23,44,58,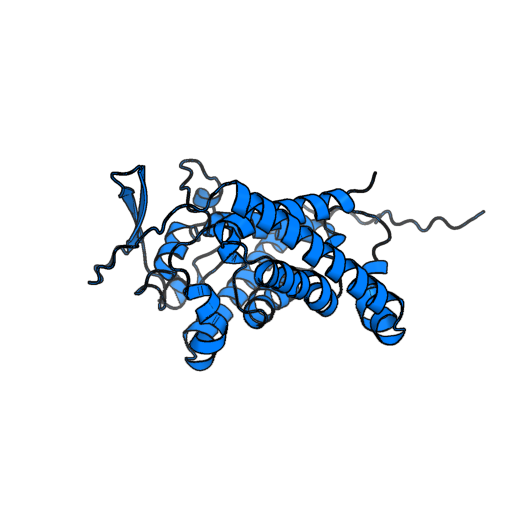134

Secondary structure (DSSP, 8-state):
----------SPPPPHHHHHHHHHHHHHHHHHHHHHHHHHHHHSHHHIIIIIHHHHT--S--GGGGG-S-HHHIIIIIIHHHHHHHHHHT--HHHHHHHHHHHHHHHHHTT-----TT-HHHHH-S-SHHHHHHHHSTTTTTS----SS--HHHHHTT----EEEEE-TTSSEEEEESS------PPPPPPPPPHHHHHHHHHHHHHHHHHHHHHHHHHHHH-HHHIIIIITTGGG--S--TTGGG-S-HHHHIIIIIHHHHHHHHHTT--HHHHHHHHHHHHHHHHHHHS--

Organism: NCBI:txid2594499

InterPro domains:
  IPR006694 Fatty acid hydroxylase [PF04116] (24-159)
  IPR006694 Fatty acid hydroxylase [PF04116] (202-286)
  IPR050307 Sterol desaturase-related [PTHR11863] (11-164)

Radius of gyration: 21.35 Å; Cα contacts (8 Å, |Δi|>4): 324; chains: 1; bounding box: 55×39×76 Å

Mean predicted aligned error: 14.36 Å

pLDDT: mean 78.56, std 15.0, range [30.8, 97.06]